Protein AF-A0A6V7TTN5-F1 (afdb_monomer_lite)

Secondary structure (DSSP, 8-state):
-TTTSS-TTSS---S--SS-HHHHHHHHHHHHHHIIIIIHHHHHHHHHHHH-TT-SS---SHHHHHHHHHHHHHHH-GGGGGTTHHHHHHHHHHHHHHHHHHHHHHT--S---TTS-HHHHHHHHHHHHHHHHHHHHHHHHHHHHHHB-SS-TTT---HHHHHHHHHHHHHHHHH--TTTHHHHTTS--HHHHHHHHHHHHHHHHHHHHHHHHHHHHHHHHHHHTS-GGG--HHHHHHHHHHHHHHHHHHHHHHTHHHHHHHHHHHHTT----EE-TTTSS-EEPPPSS-----

InterPro domains:
  IPR023395 Mitochondrial carrier protein domain superfamily [G3DSA:1.50.40.10] (20-294)
  IPR023395 Mitochondrial carrier protein domain superfamily [SSF103506] (25-99)
  IPR023395 Mitochondrial carrier protein domain superfamily [SSF103506] (205-271)
  IPR039158 Solute carrier family 25 member 46 [PTHR21252] (20-293)

Structure (mmCIF, N/CA/C/O backbone):
data_AF-A0A6V7TTN5-F1
#
_entry.id   AF-A0A6V7TTN5-F1
#
loop_
_atom_site.group_PDB
_atom_site.id
_atom_site.type_symbol
_atom_site.label_atom_id
_atom_site.label_alt_id
_atom_site.label_comp_id
_atom_site.label_asym_id
_atom_site.label_entity_id
_atom_site.label_seq_id
_atom_site.pdbx_PDB_ins_code
_atom_site.Cartn_x
_atom_site.Cartn_y
_atom_site.Cartn_z
_atom_site.occupancy
_atom_site.B_iso_or_equiv
_atom_site.auth_seq_id
_atom_site.auth_comp_id
_atom_site.auth_asym_id
_atom_site.auth_atom_id
_atom_site.pdbx_PDB_model_num
ATOM 1 N N . MET A 1 1 ? 4.511 -0.071 -0.288 1.00 31.98 1 MET A N 1
ATOM 2 C CA . MET A 1 1 ? 3.112 -0.020 -0.801 1.00 31.98 1 MET A CA 1
ATOM 3 C C . MET A 1 1 ? 2.072 -0.202 0.304 1.00 31.98 1 MET A C 1
ATOM 5 O O . MET A 1 1 ? 0.880 -0.047 0.048 1.00 31.98 1 MET A O 1
ATOM 9 N N . SER A 1 2 ? 2.526 -0.486 1.527 1.00 28.59 2 SER A N 1
ATOM 10 C CA . SER A 1 2 ? 1.697 -0.767 2.697 1.00 28.59 2 SER A CA 1
ATOM 11 C C . SER A 1 2 ? 0.832 0.411 3.173 1.00 28.59 2 SER A C 1
ATOM 13 O O . SER A 1 2 ? -0.247 0.188 3.710 1.00 28.59 2 SER A O 1
ATOM 15 N N . SER A 1 3 ? 1.238 1.662 2.919 1.00 32.50 3 SER A N 1
ATOM 16 C CA . SER A 1 3 ? 0.539 2.843 3.469 1.00 32.50 3 SER A CA 1
ATOM 17 C C . SER A 1 3 ? -0.364 3.609 2.482 1.00 32.50 3 SER A C 1
ATOM 19 O O . SER A 1 3 ? -0.993 4.583 2.884 1.00 32.50 3 SER A O 1
ATOM 21 N N . PHE A 1 4 ? -0.410 3.225 1.195 1.00 34.97 4 PHE A N 1
ATOM 22 C CA . PHE A 1 4 ? -1.299 3.846 0.186 1.00 34.97 4 PHE A CA 1
ATOM 23 C C . PHE A 1 4 ? -2.469 2.940 -0.218 1.00 34.97 4 PHE A C 1
ATOM 25 O O . PHE A 1 4 ? -3.549 3.445 -0.513 1.00 34.97 4 PHE A O 1
ATOM 32 N N . SER A 1 5 ? -2.271 1.613 -0.206 1.00 32.53 5 SER A N 1
ATOM 33 C CA . SER A 1 5 ? -3.345 0.641 -0.459 1.00 32.53 5 SER A CA 1
ATOM 34 C C . SER A 1 5 ? -4.202 0.369 0.779 1.00 32.53 5 SER A C 1
ATOM 36 O O . SER A 1 5 ? -5.331 -0.101 0.651 1.00 32.53 5 SER A O 1
ATOM 38 N N . THR A 1 6 ? -3.727 0.748 1.969 1.00 37.97 6 THR A N 1
ATOM 39 C CA . THR A 1 6 ? -4.611 1.142 3.067 1.00 37.97 6 THR A CA 1
ATOM 40 C C . THR A 1 6 ? -5.186 2.510 2.718 1.00 37.97 6 THR A C 1
ATOM 42 O O . THR A 1 6 ? -4.856 3.531 3.319 1.00 37.97 6 THR A O 1
ATOM 45 N N . GLY A 1 7 ? -6.052 2.522 1.697 1.00 31.05 7 GLY A N 1
ATOM 46 C CA . GLY A 1 7 ? -7.010 3.592 1.503 1.00 31.05 7 GLY A CA 1
ATOM 47 C C . GLY A 1 7 ? -7.562 3.946 2.875 1.00 31.05 7 GLY A C 1
ATOM 48 O O . GLY A 1 7 ? -8.020 3.085 3.632 1.00 31.05 7 GLY A O 1
ATOM 49 N N . ILE A 1 8 ? -7.345 5.203 3.226 1.00 37.44 8 ILE A N 1
ATOM 50 C CA . ILE A 1 8 ? -7.728 5.843 4.469 1.00 37.44 8 ILE A CA 1
ATOM 51 C C . ILE A 1 8 ? -9.191 5.486 4.736 1.00 37.44 8 ILE A C 1
ATOM 53 O O . ILE A 1 8 ? -10.104 5.952 4.066 1.00 37.44 8 ILE A O 1
ATOM 57 N N . GLY A 1 9 ? -9.356 4.522 5.640 1.00 34.09 9 GLY A N 1
ATOM 58 C CA . GLY A 1 9 ? -10.563 3.716 5.808 1.00 34.09 9 GLY A CA 1
ATOM 59 C C . GLY A 1 9 ? -10.312 2.400 6.559 1.00 34.09 9 GLY A C 1
ATOM 60 O O . GLY A 1 9 ? -11.248 1.846 7.127 1.00 34.09 9 GLY A O 1
ATOM 61 N N . GLY A 1 10 ? -9.061 1.923 6.619 1.00 32.59 10 GLY A N 1
ATOM 62 C CA . GLY A 1 10 ? -8.726 0.578 7.111 1.00 32.59 10 GLY A CA 1
ATOM 63 C C . GLY A 1 10 ? -8.210 0.399 8.547 1.00 32.59 10 GLY A C 1
ATOM 64 O O . GLY A 1 10 ? -7.793 -0.707 8.853 1.00 32.59 10 GLY A O 1
ATOM 65 N N . ALA A 1 11 ? -8.207 1.407 9.423 1.00 33.97 11 ALA A N 1
ATOM 66 C CA . ALA A 1 11 ? -7.839 1.168 10.832 1.00 33.97 11 ALA A CA 1
ATOM 67 C C . ALA A 1 11 ? -8.654 2.000 11.822 1.00 33.97 11 ALA A C 1
ATOM 69 O O . ALA A 1 11 ? -9.070 1.482 12.843 1.00 33.97 11 ALA A O 1
ATOM 70 N N . GLY A 1 12 ? -8.995 3.244 11.493 1.00 34.72 12 GLY A N 1
ATOM 71 C CA . GLY A 1 12 ? -9.909 4.050 12.297 1.00 34.72 12 GLY A CA 1
ATOM 72 C C . GLY A 1 12 ? -11.072 4.541 11.464 1.00 34.72 12 GLY A C 1
ATOM 73 O O . GLY A 1 12 ? -11.016 5.643 10.933 1.00 34.72 12 GLY A O 1
ATOM 74 N N . HIS A 1 13 ? -12.138 3.749 11.357 1.00 40.75 13 HIS A N 1
ATOM 75 C CA . HIS A 1 13 ? -13.443 4.341 11.087 1.00 40.75 13 HIS A CA 1
ATOM 76 C C . HIS A 1 13 ? -13.916 4.985 12.396 1.00 40.75 13 HIS A C 1
ATOM 78 O O . HIS A 1 13 ? -14.683 4.406 13.169 1.00 40.75 13 HIS A O 1
ATOM 84 N N . GLY A 1 14 ? -13.448 6.215 12.643 1.00 37.09 14 GLY A N 1
ATOM 85 C CA . GLY A 1 14 ? -14.283 7.186 13.335 1.00 37.09 14 GLY A CA 1
ATOM 86 C C . GLY A 1 14 ? -15.656 7.151 12.664 1.00 37.09 14 GLY A C 1
ATOM 87 O O . GLY A 1 14 ? -15.744 6.982 11.445 1.00 37.09 14 GLY A O 1
ATOM 88 N N . LYS A 1 15 ? -16.726 7.176 13.469 1.00 35.41 15 LYS A N 1
ATOM 89 C CA . LYS A 1 15 ? -18.123 7.115 13.002 1.00 35.41 15 LYS A CA 1
ATOM 90 C C . LYS A 1 15 ? -18.258 7.872 11.673 1.00 35.41 15 LYS A C 1
ATOM 92 O O . LYS A 1 15 ? -17.720 8.980 11.619 1.00 35.41 15 LYS A O 1
ATOM 97 N N . PRO A 1 16 ? -18.949 7.325 10.647 1.00 41.53 16 PRO A N 1
ATOM 98 C CA . PRO A 1 16 ? -19.123 8.027 9.379 1.00 41.53 16 PRO A CA 1
ATOM 99 C C . PRO A 1 16 ? -19.534 9.456 9.702 1.00 41.53 16 PRO A C 1
ATOM 101 O O . PRO A 1 16 ? -20.479 9.660 10.475 1.00 41.53 16 PRO A O 1
ATOM 104 N N . TYR A 1 17 ? -18.732 10.417 9.236 1.00 43.75 17 TYR A N 1
ATOM 105 C CA . TYR A 1 17 ? -18.968 11.827 9.497 1.00 43.75 17 TYR A CA 1
ATOM 106 C C . TYR A 1 17 ? -20.421 12.080 9.094 1.00 43.75 17 TYR A C 1
ATOM 108 O O . TYR A 1 17 ? -20.781 11.895 7.936 1.00 43.75 17 TYR A O 1
ATOM 116 N N . LYS A 1 18 ? -21.285 12.409 10.059 1.00 45.56 18 LYS A N 1
ATOM 117 C CA . LYS A 1 18 ? -22.715 12.689 9.834 1.00 45.56 18 LYS A CA 1
ATOM 118 C C . LYS A 1 18 ? -22.915 14.046 9.127 1.00 45.56 18 LYS A C 1
ATOM 120 O O . LYS A 1 18 ? -23.899 14.730 9.371 1.00 45.56 18 LYS A O 1
ATOM 125 N N . GLY A 1 19 ? -21.946 14.455 8.313 1.00 58.38 19 GLY A N 1
ATOM 126 C CA . GLY A 1 19 ? -21.958 15.667 7.510 1.00 58.38 19 GLY A CA 1
ATOM 127 C C . GLY A 1 19 ? -21.875 15.313 6.030 1.00 58.38 19 GLY A C 1
ATOM 128 O O . GLY A 1 19 ? -21.463 14.209 5.674 1.00 58.38 19 GLY A O 1
ATOM 129 N N . ASP A 1 20 ? -22.302 16.262 5.207 1.00 69.88 20 ASP A N 1
ATOM 130 C CA . ASP A 1 20 ? -22.521 16.159 3.765 1.00 69.88 20 ASP A CA 1
ATOM 131 C C . ASP A 1 20 ? -21.462 15.332 3.027 1.00 69.88 20 ASP A C 1
ATOM 133 O O . ASP A 1 20 ? -20.263 15.437 3.294 1.00 69.88 20 ASP A O 1
ATOM 137 N N . ALA A 1 21 ? -21.893 14.543 2.036 1.00 73.50 21 ALA A N 1
ATOM 138 C CA . ALA A 1 21 ? -21.021 13.699 1.211 1.00 73.50 21 ALA A CA 1
ATOM 139 C C . ALA A 1 21 ? -19.812 14.463 0.627 1.00 73.50 21 ALA A C 1
ATOM 141 O O . ALA A 1 21 ? -18.737 13.894 0.445 1.00 73.50 21 ALA A O 1
ATOM 142 N N . VAL A 1 22 ? -19.970 15.772 0.409 1.00 77.94 22 VAL A N 1
ATOM 143 C CA . VAL A 1 22 ? -18.920 16.697 -0.035 1.00 77.94 22 VAL A CA 1
ATOM 144 C C . VAL A 1 22 ? -17.786 16.825 0.990 1.00 77.94 22 VAL A C 1
ATOM 146 O O . VAL A 1 22 ? -16.620 16.842 0.603 1.00 77.94 22 VAL A O 1
ATOM 149 N N . ALA A 1 23 ? -18.086 16.862 2.291 1.00 76.81 23 ALA A N 1
ATOM 150 C CA . ALA A 1 23 ? -17.074 16.931 3.344 1.00 76.81 23 ALA A CA 1
ATOM 151 C C . ALA A 1 23 ? -16.283 15.619 3.454 1.00 76.81 23 ALA A C 1
ATOM 153 O O . ALA A 1 23 ? -15.060 15.644 3.590 1.00 76.81 23 ALA A O 1
ATOM 154 N N . ALA A 1 24 ? -16.956 14.470 3.332 1.00 73.00 24 ALA A N 1
ATOM 155 C CA . ALA A 1 24 ? -16.294 13.165 3.303 1.00 73.00 24 ALA A CA 1
ATOM 156 C C . ALA A 1 24 ? -15.376 13.018 2.075 1.00 73.00 24 ALA A C 1
ATOM 158 O O . ALA A 1 24 ? -14.229 12.583 2.204 1.00 73.00 24 ALA A O 1
ATOM 159 N N . LEU A 1 25 ? -15.850 13.450 0.901 1.00 74.62 25 LEU A N 1
ATOM 160 C CA . LEU A 1 25 ? -15.066 13.477 -0.334 1.00 74.62 25 LEU A CA 1
ATOM 161 C C . LEU A 1 25 ? -13.862 14.428 -0.222 1.00 74.62 25 LEU A C 1
ATOM 163 O O . LEU A 1 25 ? -12.741 14.045 -0.554 1.00 74.62 25 LEU A O 1
ATOM 167 N N . GLY A 1 26 ? -14.074 15.637 0.305 1.00 80.00 26 GLY A N 1
ATOM 168 C CA . GLY A 1 26 ? -13.022 16.632 0.513 1.00 80.00 26 GLY A CA 1
ATOM 169 C C . GLY A 1 26 ? -11.938 16.153 1.479 1.00 80.00 26 GLY A C 1
ATOM 170 O O . GLY A 1 26 ? -10.752 16.305 1.193 1.00 80.00 26 GLY A O 1
ATOM 171 N N . LEU A 1 27 ? -12.320 15.496 2.579 1.00 76.81 27 LEU A N 1
ATOM 172 C CA . LEU A 1 27 ? -11.370 14.875 3.508 1.00 76.81 27 LEU A CA 1
ATOM 173 C C . LEU A 1 27 ? -10.589 13.730 2.849 1.00 76.81 27 LEU A C 1
ATOM 175 O O . LEU A 1 27 ? -9.382 13.618 3.063 1.00 76.81 27 LEU A O 1
ATOM 179 N N . GLY A 1 28 ? -11.244 12.901 2.031 1.00 72.19 28 GLY A N 1
ATOM 180 C CA . GLY A 1 28 ? -10.581 11.848 1.255 1.00 72.19 28 GLY A CA 1
ATOM 181 C C . GLY A 1 28 ? -9.544 12.409 0.278 1.00 72.19 28 GLY A C 1
ATOM 182 O O . GLY A 1 28 ? -8.406 11.939 0.237 1.00 72.19 28 GLY A O 1
ATOM 183 N N . PHE A 1 29 ? -9.901 13.471 -0.443 1.00 75.19 29 PHE A N 1
ATOM 184 C CA . PHE A 1 29 ? -9.012 14.131 -1.397 1.00 75.19 29 PHE A CA 1
ATOM 185 C C . PHE A 1 29 ? -7.854 14.878 -0.719 1.00 75.19 29 PHE A C 1
ATOM 187 O O . PHE A 1 29 ? -6.710 14.770 -1.155 1.00 75.19 29 PHE A O 1
ATOM 194 N N . ALA A 1 30 ? -8.104 15.575 0.392 1.00 78.06 30 ALA A N 1
ATOM 195 C CA . ALA A 1 30 ? -7.051 16.234 1.170 1.00 78.06 30 ALA A CA 1
ATOM 196 C C . ALA A 1 30 ? -6.023 15.223 1.700 1.00 78.06 30 ALA A C 1
ATOM 198 O O . ALA A 1 30 ? -4.813 15.453 1.660 1.00 78.06 30 ALA A O 1
ATOM 199 N N . ASN A 1 31 ? -6.504 14.068 2.148 1.00 77.88 31 ASN A N 1
ATOM 200 C CA . ASN A 1 31 ? -5.669 12.958 2.571 1.00 77.88 31 ASN A CA 1
ATOM 201 C C . ASN A 1 31 ? -4.853 12.352 1.420 1.00 77.88 31 ASN A C 1
ATOM 203 O O . ASN A 1 31 ? -3.676 12.032 1.606 1.00 77.88 31 ASN A O 1
ATOM 207 N N . PHE A 1 32 ? -5.451 12.236 0.233 1.00 76.00 32 PHE A N 1
ATOM 208 C CA . PHE A 1 32 ? -4.746 11.842 -0.983 1.00 76.00 32 PHE A CA 1
ATOM 209 C C . PHE A 1 32 ? -3.628 12.833 -1.328 1.00 76.00 32 PHE A C 1
ATOM 211 O O . PHE A 1 32 ? -2.486 12.411 -1.505 1.00 76.00 32 PHE A O 1
ATOM 218 N N . ILE A 1 33 ? -3.916 14.141 -1.332 1.00 78.69 33 ILE A N 1
ATOM 219 C CA . ILE A 1 33 ? -2.912 15.190 -1.572 1.00 78.69 33 ILE A CA 1
ATOM 220 C C . ILE A 1 33 ? -1.796 15.109 -0.536 1.00 78.69 33 ILE A C 1
ATOM 222 O O . ILE A 1 33 ? -0.635 15.123 -0.916 1.00 78.69 33 ILE A O 1
ATOM 226 N N . ASN A 1 34 ? -2.107 14.981 0.755 1.00 82.00 34 ASN A N 1
ATOM 227 C CA . ASN A 1 34 ? -1.089 14.839 1.800 1.00 82.00 34 ASN A CA 1
ATOM 228 C C . ASN A 1 34 ? -0.205 13.602 1.550 1.00 82.00 34 ASN A C 1
ATOM 230 O O . ASN A 1 34 ? 1.024 13.669 1.611 1.00 82.00 34 ASN A O 1
ATOM 234 N N . GLY A 1 35 ? -0.823 12.479 1.183 1.00 75.62 35 GLY A N 1
ATOM 235 C CA . GLY A 1 35 ? -0.101 11.281 0.776 1.00 75.62 35 GLY A CA 1
ATOM 236 C C . GLY A 1 35 ? 0.841 11.552 -0.393 1.00 75.62 35 GLY A C 1
ATOM 237 O O . GLY A 1 35 ? 2.025 11.216 -0.319 1.00 75.62 35 GLY A O 1
ATOM 238 N N . VAL A 1 36 ? 0.330 12.163 -1.460 1.00 79.38 36 VAL A N 1
ATOM 239 C CA . VAL A 1 36 ? 1.112 12.442 -2.661 1.00 79.38 36 VAL A CA 1
ATOM 240 C C . VAL A 1 36 ? 2.203 13.452 -2.368 1.00 79.38 36 VAL A C 1
ATOM 242 O O . VAL A 1 36 ? 3.311 13.137 -2.741 1.00 79.38 36 VAL A O 1
ATOM 245 N N . VAL A 1 37 ? 1.928 14.577 -1.695 1.00 79.81 37 VAL A N 1
ATOM 246 C CA . VAL A 1 37 ? 2.815 15.744 -1.480 1.00 79.81 37 VAL A CA 1
ATOM 247 C C . VAL A 1 37 ? 3.838 15.546 -0.355 1.00 79.81 37 VAL A C 1
ATOM 249 O O . VAL A 1 37 ? 4.938 16.074 -0.435 1.00 79.81 37 VAL A O 1
ATOM 252 N N . ILE A 1 38 ? 3.525 14.799 0.702 1.00 82.62 38 ILE A N 1
ATOM 253 C CA . ILE A 1 38 ? 4.452 14.655 1.837 1.00 82.62 38 ILE A CA 1
ATOM 254 C C . ILE A 1 38 ? 5.070 13.264 1.858 1.00 82.62 38 ILE A C 1
ATOM 256 O O . ILE A 1 38 ? 6.273 13.130 2.056 1.00 82.62 38 ILE A O 1
ATOM 260 N N . ARG A 1 39 ? 4.275 12.208 1.653 1.00 80.69 39 ARG A N 1
ATOM 261 C CA . ARG A 1 39 ? 4.753 10.830 1.868 1.00 80.69 39 ARG A CA 1
ATOM 262 C C . ARG A 1 39 ? 5.514 10.268 0.674 1.00 80.69 39 ARG A C 1
ATOM 264 O O . ARG A 1 39 ? 6.406 9.444 0.863 1.00 80.69 39 ARG A O 1
ATOM 271 N N . HIS A 1 40 ? 5.164 10.682 -0.540 1.00 82.31 40 HIS A N 1
ATOM 272 C CA . HIS A 1 40 ? 5.659 10.048 -1.759 1.00 82.31 40 HIS A CA 1
ATOM 273 C C . HIS A 1 40 ? 7.197 10.036 -1.903 1.00 82.31 40 HIS A C 1
ATOM 275 O O . HIS A 1 40 ? 7.729 8.958 -2.171 1.00 82.31 40 HIS A O 1
ATOM 281 N N . PRO A 1 41 ? 7.942 11.127 -1.630 1.00 82.88 41 PRO A N 1
ATOM 282 C CA . PRO A 1 41 ? 9.408 11.124 -1.698 1.00 82.88 41 PRO A CA 1
ATOM 283 C C . PRO A 1 41 ? 10.049 10.068 -0.807 1.00 82.88 41 PRO A C 1
ATOM 285 O O . PRO A 1 41 ? 10.917 9.313 -1.238 1.00 82.88 41 PRO A O 1
ATOM 288 N N . PHE A 1 42 ? 9.580 9.974 0.438 1.00 83.25 42 PHE A N 1
ATOM 289 C CA . PHE A 1 42 ? 10.096 9.009 1.405 1.00 83.25 42 PHE A CA 1
ATOM 290 C C . PHE A 1 42 ? 9.780 7.575 0.988 1.00 83.25 42 PHE A C 1
ATOM 292 O O . PHE A 1 42 ? 10.587 6.672 1.207 1.00 83.25 42 PHE A O 1
ATOM 299 N N . VAL A 1 43 ? 8.626 7.360 0.353 1.00 81.81 43 VAL A N 1
ATOM 300 C CA . VAL A 1 43 ? 8.244 6.056 -0.193 1.00 81.81 43 VAL A CA 1
ATOM 301 C C . VAL A 1 43 ? 9.147 5.665 -1.363 1.00 81.81 43 VAL A C 1
ATOM 303 O O . VAL A 1 43 ? 9.605 4.524 -1.391 1.00 81.81 43 VAL A O 1
ATOM 306 N N . VAL A 1 44 ? 9.429 6.580 -2.296 1.00 81.62 44 VAL A N 1
ATOM 307 C CA . VAL A 1 44 ? 10.345 6.324 -3.421 1.00 81.62 44 VAL A CA 1
ATOM 308 C C . VAL A 1 44 ? 11.734 5.974 -2.895 1.00 81.62 44 VAL A C 1
ATOM 310 O O . VAL A 1 44 ? 12.266 4.920 -3.232 1.00 81.62 44 VAL A O 1
ATOM 313 N N . LEU A 1 45 ? 12.279 6.786 -1.988 1.00 79.88 45 LEU A N 1
ATOM 314 C CA . LEU A 1 45 ? 13.599 6.550 -1.400 1.00 79.88 45 LEU A CA 1
ATOM 315 C C . LEU A 1 45 ? 13.679 5.215 -0.656 1.00 79.88 45 LEU A C 1
ATOM 317 O O . LEU A 1 45 ? 14.610 4.444 -0.875 1.00 79.88 45 LEU A O 1
ATOM 321 N N . ARG A 1 46 ? 12.674 4.895 0.170 1.00 84.25 46 ARG A N 1
ATOM 322 C CA . ARG A 1 46 ? 12.596 3.602 0.866 1.00 84.25 46 ARG A CA 1
ATOM 323 C C . ARG A 1 46 ? 12.611 2.433 -0.116 1.00 84.25 46 ARG A C 1
ATOM 325 O O . ARG A 1 46 ? 13.327 1.465 0.120 1.00 84.25 46 ARG A O 1
ATOM 332 N N . ARG A 1 47 ? 11.841 2.514 -1.206 1.00 80.69 47 ARG A N 1
ATOM 333 C CA . ARG A 1 47 ? 11.794 1.454 -2.228 1.00 80.69 47 ARG A CA 1
ATOM 334 C C . ARG A 1 47 ? 13.157 1.272 -2.879 1.00 80.69 47 ARG A C 1
ATOM 336 O O . ARG A 1 47 ? 13.652 0.153 -2.916 1.00 80.69 47 ARG A O 1
ATOM 343 N N . GLN A 1 48 ? 13.778 2.366 -3.309 1.00 79.19 48 GLN A N 1
ATOM 344 C CA . GLN A 1 48 ? 15.115 2.356 -3.902 1.00 79.19 48 GLN A CA 1
ATOM 345 C C . GLN A 1 48 ? 16.144 1.705 -2.950 1.00 79.19 48 GLN A C 1
ATOM 347 O O . GLN A 1 48 ? 16.908 0.839 -3.370 1.00 79.19 48 GLN A O 1
ATOM 352 N N . CYS A 1 49 ? 16.092 2.003 -1.642 1.00 77.56 49 CYS A N 1
ATOM 353 C CA . CYS A 1 49 ? 16.952 1.351 -0.643 1.00 77.56 49 CYS A CA 1
ATOM 354 C C . CYS A 1 49 ? 16.680 -0.155 -0.484 1.00 77.56 49 CYS A C 1
ATOM 356 O O . CYS A 1 49 ? 17.616 -0.926 -0.307 1.00 77.56 49 CYS A O 1
ATOM 358 N N . GLN A 1 50 ? 15.417 -0.589 -0.510 1.00 79.81 50 GLN A N 1
ATOM 359 C CA . GLN A 1 50 ? 15.039 -1.999 -0.304 1.00 79.81 50 GLN A CA 1
ATOM 360 C C . GLN A 1 50 ? 15.502 -2.919 -1.449 1.00 79.81 50 GLN A C 1
ATOM 362 O O . GLN A 1 50 ? 15.730 -4.118 -1.248 1.00 79.81 50 GLN A O 1
ATOM 367 N N . ILE A 1 51 ? 15.623 -2.356 -2.649 1.00 75.88 51 ILE A N 1
ATOM 368 C CA . ILE A 1 51 ? 15.972 -3.074 -3.879 1.00 75.88 51 ILE A CA 1
ATOM 369 C C . ILE A 1 51 ? 17.488 -3.206 -4.032 1.00 75.88 51 ILE A C 1
ATOM 371 O O . ILE A 1 51 ? 17.961 -4.198 -4.585 1.00 75.88 51 ILE A O 1
ATOM 375 N N . HIS A 1 52 ? 18.246 -2.225 -3.542 1.00 73.12 52 HIS A N 1
ATOM 376 C CA . HIS A 1 52 ? 19.698 -2.190 -3.675 1.00 73.12 52 HIS A CA 1
ATOM 377 C C . HIS A 1 52 ? 20.366 -3.193 -2.722 1.00 73.12 52 HIS A C 1
ATOM 379 O O . HIS A 1 52 ? 20.573 -2.916 -1.542 1.00 73.12 52 HIS A O 1
ATOM 385 N N . ASP A 1 53 ? 20.644 -4.399 -3.221 1.00 63.31 53 ASP A N 1
ATOM 386 C CA . ASP A 1 53 ? 21.149 -5.515 -2.410 1.00 63.31 53 ASP A CA 1
ATOM 387 C C . ASP A 1 53 ? 22.645 -5.400 -2.082 1.00 63.31 53 ASP A C 1
ATOM 389 O O . ASP A 1 53 ? 23.065 -5.592 -0.942 1.00 63.31 53 ASP A O 1
ATOM 393 N N . HIS A 1 54 ? 23.447 -5.001 -3.071 1.00 61.50 54 HIS A N 1
ATOM 394 C CA . HIS A 1 54 ? 24.906 -4.899 -2.965 1.00 61.50 54 HIS A CA 1
ATOM 395 C C . HIS A 1 54 ? 25.385 -3.485 -2.613 1.00 61.50 54 HIS A C 1
ATOM 397 O O . HIS A 1 54 ? 26.424 -3.038 -3.095 1.00 61.50 54 HIS A O 1
ATOM 403 N N . ALA A 1 55 ? 24.628 -2.780 -1.772 1.00 58.78 55 ALA A N 1
ATOM 404 C CA . ALA A 1 55 ? 24.997 -1.447 -1.319 1.00 58.78 55 ALA A CA 1
ATOM 405 C C . ALA A 1 55 ? 26.282 -1.477 -0.480 1.00 58.78 55 ALA A C 1
ATOM 407 O O . ALA A 1 55 ? 26.341 -2.191 0.527 1.00 58.78 55 ALA A O 1
ATOM 408 N N . TYR A 1 56 ? 27.284 -0.660 -0.828 1.00 56.59 56 TYR A N 1
ATOM 409 C CA . TYR A 1 56 ? 28.475 -0.496 0.024 1.00 56.59 56 TYR A CA 1
ATOM 410 C C . TYR A 1 56 ? 28.105 0.152 1.370 1.00 56.59 56 TYR A C 1
ATOM 412 O O . TYR A 1 56 ? 28.767 -0.077 2.385 1.00 56.59 56 TYR A O 1
ATOM 420 N N . ARG A 1 57 ? 27.017 0.942 1.411 1.00 59.47 57 ARG A N 1
ATOM 421 C CA . ARG A 1 57 ? 26.476 1.539 2.642 1.00 59.47 57 ARG A CA 1
ATOM 422 C C . ARG A 1 57 ? 24.986 1.250 2.781 1.00 59.47 57 ARG A C 1
ATOM 424 O O . ARG A 1 57 ? 24.156 1.753 2.036 1.00 59.47 57 ARG A O 1
ATOM 431 N N . LYS A 1 58 ? 24.621 0.496 3.819 1.00 62.19 58 LYS A N 1
ATOM 432 C CA . LYS A 1 58 ? 23.214 0.293 4.185 1.00 62.19 58 LYS A CA 1
ATOM 433 C C . LYS A 1 58 ? 22.710 1.519 4.953 1.00 62.19 58 LYS A C 1
ATOM 435 O O . LYS A 1 58 ? 23.097 1.753 6.098 1.00 62.19 58 LYS A O 1
ATOM 440 N N . HIS A 1 59 ? 21.857 2.318 4.316 1.00 64.44 59 HIS A N 1
ATOM 441 C CA . HIS A 1 59 ? 21.256 3.517 4.905 1.00 64.44 59 HIS A CA 1
ATOM 442 C C . HIS A 1 59 ? 20.162 3.159 5.922 1.00 64.44 59 HIS A C 1
ATOM 444 O O . HIS A 1 59 ? 18.973 3.226 5.627 1.00 64.44 59 HIS A O 1
ATOM 450 N N . PHE A 1 60 ? 20.558 2.770 7.136 1.00 58.47 60 PHE A N 1
ATOM 451 C CA . PHE A 1 60 ? 19.615 2.498 8.231 1.00 58.47 60 PHE A CA 1
ATOM 452 C C . PHE A 1 60 ? 19.042 3.774 8.860 1.00 58.47 60 PHE A C 1
ATOM 454 O O . PHE A 1 60 ? 17.922 3.764 9.367 1.00 58.47 60 PHE A O 1
ATOM 461 N N . PHE A 1 61 ? 19.795 4.879 8.815 1.00 59.22 61 PHE A N 1
ATOM 462 C CA . PHE A 1 61 ? 19.404 6.153 9.417 1.00 59.22 61 PHE A CA 1
ATOM 463 C C . PHE A 1 61 ? 19.179 7.234 8.356 1.00 59.22 61 PHE A C 1
ATOM 465 O O . PHE A 1 61 ? 20.001 7.366 7.440 1.00 59.22 61 PHE A O 1
ATOM 472 N N . PRO A 1 62 ? 18.138 8.078 8.510 1.00 60.16 62 PRO A N 1
ATOM 473 C CA . PRO A 1 62 ? 17.827 9.141 7.555 1.00 60.16 62 PRO A CA 1
ATOM 474 C C . PRO A 1 62 ? 18.975 10.147 7.410 1.00 60.16 62 PRO A C 1
ATOM 476 O O . PRO A 1 62 ? 19.178 10.690 6.331 1.00 60.16 62 PRO A O 1
ATOM 479 N N . THR A 1 63 ? 19.790 10.337 8.450 1.00 66.00 63 THR A N 1
ATOM 480 C CA . THR A 1 63 ? 20.975 11.213 8.433 1.00 66.00 63 THR A CA 1
ATOM 481 C C . THR A 1 63 ? 22.003 10.803 7.382 1.00 66.00 63 THR A C 1
ATOM 483 O O . THR A 1 63 ? 22.617 11.658 6.751 1.00 66.00 63 THR A O 1
ATOM 486 N N . THR A 1 64 ? 22.152 9.502 7.132 1.00 67.25 64 THR A N 1
ATOM 487 C CA . THR A 1 64 ? 23.057 8.986 6.094 1.00 67.25 64 THR A CA 1
ATOM 488 C C . THR A 1 64 ? 22.469 9.095 4.686 1.00 67.25 64 THR A C 1
ATOM 490 O O . THR A 1 64 ? 23.221 9.078 3.716 1.00 67.25 64 THR A O 1
ATOM 493 N N . LEU A 1 65 ? 21.143 9.233 4.575 1.00 71.19 65 LEU A N 1
ATOM 494 C CA . LEU A 1 65 ? 20.405 9.302 3.313 1.00 71.19 65 LEU A CA 1
ATOM 495 C C . LEU A 1 65 ? 20.318 10.738 2.766 1.00 71.19 65 LEU A C 1
ATOM 497 O O . LEU A 1 65 ? 20.320 10.936 1.555 1.00 71.19 65 LEU A O 1
ATOM 501 N N . VAL A 1 66 ? 20.298 11.752 3.638 1.00 75.25 66 VAL A N 1
ATOM 502 C CA . VAL A 1 66 ? 20.274 13.182 3.260 1.00 75.25 66 VAL A CA 1
ATOM 503 C C . VAL A 1 66 ? 21.344 13.578 2.227 1.00 75.25 66 VAL A C 1
ATOM 505 O O . VAL A 1 66 ? 20.971 14.173 1.215 1.00 75.25 66 VAL A O 1
ATOM 508 N N . PRO A 1 67 ? 22.643 13.256 2.392 1.00 71.50 67 PRO A N 1
ATOM 509 C CA . PRO A 1 67 ? 23.652 13.630 1.397 1.00 71.50 67 PRO A CA 1
ATOM 510 C C . PRO A 1 67 ? 23.433 12.951 0.038 1.00 71.50 67 PRO A C 1
ATOM 512 O O . PRO A 1 67 ? 23.751 13.535 -0.997 1.00 71.50 67 PRO A O 1
ATOM 515 N N . VAL A 1 68 ? 22.856 11.747 0.022 1.00 71.69 68 VAL A N 1
ATOM 516 C CA . VAL A 1 68 ? 22.493 11.036 -1.211 1.00 71.69 68 VAL A CA 1
ATOM 517 C C . VAL A 1 68 ? 21.290 11.704 -1.877 1.00 71.69 68 VAL A C 1
ATOM 519 O O . VAL A 1 68 ? 21.324 11.939 -3.082 1.00 71.69 68 VAL A O 1
ATOM 522 N N . MET A 1 69 ? 20.269 12.102 -1.108 1.00 73.25 69 MET A N 1
ATOM 523 C CA . MET A 1 69 ? 19.119 12.850 -1.633 1.00 73.25 69 MET A CA 1
ATOM 524 C C . MET A 1 69 ? 19.536 14.160 -2.303 1.00 73.25 69 MET A C 1
ATOM 526 O O . MET A 1 69 ? 19.020 14.486 -3.370 1.00 73.25 69 MET A O 1
ATOM 530 N N . ILE A 1 70 ? 20.473 14.900 -1.702 1.00 74.56 70 ILE A N 1
ATOM 531 C CA . ILE A 1 70 ? 20.980 16.159 -2.267 1.00 74.56 70 ILE A CA 1
ATOM 532 C C . ILE A 1 70 ? 21.699 15.893 -3.594 1.00 74.56 70 ILE A C 1
ATOM 534 O O . ILE A 1 70 ? 21.449 16.598 -4.568 1.00 74.56 70 ILE A O 1
ATOM 538 N N . LYS A 1 71 ? 22.534 14.848 -3.668 1.00 74.19 71 LYS A N 1
ATOM 539 C CA . LYS A 1 71 ? 23.233 14.465 -4.906 1.00 74.19 71 LYS A CA 1
ATOM 540 C C . LYS A 1 71 ? 22.277 14.003 -6.009 1.00 74.19 71 LYS A C 1
ATOM 542 O O . LYS A 1 71 ? 22.421 14.436 -7.146 1.00 74.19 71 LYS A O 1
ATOM 547 N N . LEU A 1 72 ? 21.276 13.191 -5.670 1.00 71.94 72 LEU A N 1
ATOM 548 C CA . LEU A 1 72 ? 20.234 12.756 -6.608 1.00 71.94 72 LEU A CA 1
ATOM 549 C C . LEU A 1 72 ? 19.404 13.935 -7.115 1.00 71.94 72 LEU A C 1
ATOM 551 O O . LEU A 1 72 ? 19.159 14.049 -8.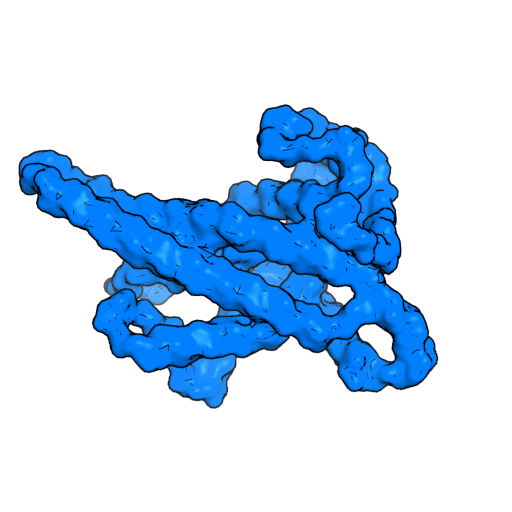310 1.00 71.94 72 LEU A O 1
ATOM 555 N N . THR A 1 73 ? 19.021 14.844 -6.217 1.00 76.00 73 THR A N 1
ATOM 556 C CA . THR A 1 73 ? 18.268 16.057 -6.564 1.00 76.00 73 THR A CA 1
ATOM 557 C C . THR 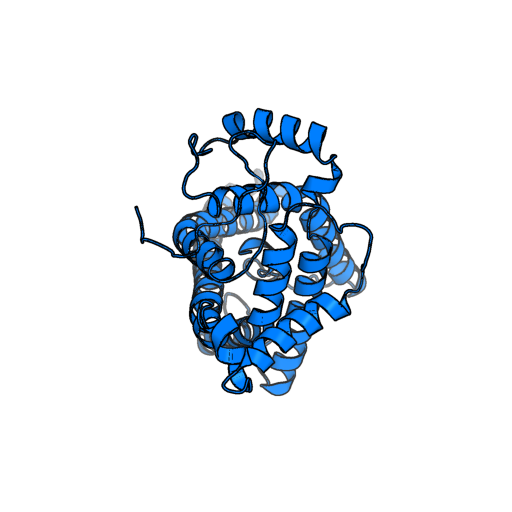A 1 73 ? 19.093 16.998 -7.438 1.00 76.00 73 THR A C 1
ATOM 559 O O . THR A 1 73 ? 18.549 17.612 -8.351 1.00 76.00 73 THR A O 1
ATOM 562 N N . ALA A 1 74 ? 20.401 17.102 -7.190 1.00 75.19 74 ALA A N 1
ATOM 563 C CA . ALA A 1 74 ? 21.308 17.905 -8.004 1.00 75.19 74 ALA A CA 1
ATOM 564 C C . ALA A 1 74 ? 21.517 17.322 -9.412 1.00 75.19 74 ALA A C 1
ATOM 566 O O . ALA A 1 74 ? 21.741 18.082 -10.349 1.00 75.19 74 ALA A O 1
ATOM 567 N N . LYS A 1 75 ? 21.437 15.994 -9.567 1.00 71.50 75 LYS A N 1
ATOM 568 C CA . LYS A 1 75 ? 21.636 15.303 -10.846 1.00 71.50 75 LYS A CA 1
ATOM 569 C C . LYS A 1 75 ? 20.351 15.188 -11.679 1.00 71.50 75 LYS A C 1
ATOM 571 O O . LYS A 1 75 ? 20.348 15.563 -12.845 1.00 71.50 75 LYS A O 1
ATOM 576 N N . ASP A 1 76 ? 19.277 14.672 -11.085 1.00 69.56 76 ASP A N 1
ATOM 577 C CA . ASP A 1 76 ? 18.025 14.326 -11.779 1.00 69.56 76 ASP A CA 1
ATOM 578 C C . ASP A 1 76 ? 16.912 15.377 -11.565 1.00 69.56 76 ASP A C 1
ATOM 580 O O . ASP A 1 76 ? 15.807 15.248 -12.097 1.00 69.56 76 ASP A O 1
ATOM 584 N N . GLY A 1 77 ? 17.173 16.410 -10.757 1.00 75.75 77 GLY A N 1
ATOM 585 C CA . GLY A 1 77 ? 16.207 17.443 -10.383 1.00 75.75 77 GLY A CA 1
ATOM 586 C C . GLY A 1 77 ? 15.297 17.048 -9.212 1.00 75.75 77 GLY A C 1
ATOM 587 O O . GLY A 1 77 ? 15.166 15.883 -8.843 1.00 75.75 77 GLY A O 1
ATOM 588 N N . PHE A 1 78 ? 14.619 18.032 -8.616 1.00 76.19 78 PHE A N 1
ATOM 589 C CA . PHE A 1 78 ? 13.748 17.829 -7.444 1.00 76.19 78 PHE A CA 1
ATOM 590 C C . PHE A 1 78 ? 12.510 16.965 -7.738 1.00 76.19 78 PHE A C 1
ATOM 592 O O . PHE A 1 78 ? 12.079 16.175 -6.899 1.00 76.19 78 PHE A O 1
ATOM 599 N N . LEU A 1 79 ? 11.975 17.042 -8.962 1.00 74.31 79 LEU A N 1
ATOM 600 C CA . LEU A 1 79 ? 10.832 16.231 -9.401 1.00 74.31 79 LEU A CA 1
ATOM 601 C C . LEU A 1 79 ? 11.158 14.735 -9.521 1.00 74.31 79 LEU A C 1
ATOM 603 O O . LEU A 1 79 ? 10.243 13.913 -9.559 1.00 74.31 79 LEU A O 1
ATOM 607 N N . SER A 1 80 ? 12.441 14.358 -9.495 1.00 74.06 80 SER A N 1
ATOM 608 C CA . SER A 1 80 ? 12.861 12.955 -9.445 1.00 74.06 80 SER A CA 1
ATOM 609 C C . SER A 1 80 ? 12.355 12.225 -8.190 1.00 74.06 80 SER A C 1
ATOM 611 O O . SER A 1 80 ? 12.140 11.017 -8.223 1.00 74.06 80 SER A O 1
ATOM 613 N N . LEU A 1 81 ? 12.068 12.937 -7.097 1.00 76.69 81 LEU A N 1
ATOM 614 C CA . LEU A 1 81 ? 11.482 12.349 -5.886 1.00 76.69 81 LEU A CA 1
ATOM 615 C C . LEU A 1 81 ? 9.987 12.006 -6.045 1.00 76.69 81 LEU A C 1
ATOM 617 O O . LEU A 1 81 ? 9.438 11.220 -5.269 1.00 76.69 81 LEU A O 1
ATOM 621 N N . TRP A 1 82 ? 9.326 12.557 -7.070 1.00 80.81 82 TRP A N 1
ATOM 622 C CA . TRP A 1 82 ? 7.942 12.241 -7.448 1.00 80.81 82 TRP A CA 1
ATOM 623 C C . TRP A 1 82 ? 7.821 11.182 -8.548 1.00 80.81 82 TRP A C 1
ATOM 625 O O . TRP A 1 82 ? 6.727 10.971 -9.076 1.00 80.81 82 TRP A O 1
ATOM 635 N N . LYS A 1 83 ? 8.912 10.472 -8.870 1.00 78.88 83 LYS A N 1
ATOM 636 C CA . LYS A 1 83 ? 8.921 9.367 -9.846 1.00 78.88 83 LYS A CA 1
ATOM 637 C C . LYS A 1 83 ? 7.800 8.356 -9.551 1.00 78.88 83 LYS A C 1
ATOM 639 O O . LYS A 1 83 ? 7.761 7.747 -8.485 1.00 78.88 83 LYS A O 1
ATOM 644 N N . GLY A 1 84 ? 6.879 8.191 -10.502 1.00 76.81 84 GLY A N 1
ATOM 645 C CA . GLY A 1 84 ? 5.756 7.251 -10.412 1.00 76.81 84 GLY A CA 1
ATOM 646 C C . GLY A 1 84 ? 4.626 7.645 -9.448 1.00 76.81 84 GLY A C 1
ATOM 647 O O . GLY A 1 84 ? 3.797 6.806 -9.088 1.00 76.81 84 GLY A O 1
ATOM 648 N N . ALA A 1 85 ? 4.541 8.921 -9.054 1.00 81.75 85 ALA A N 1
ATOM 649 C CA . ALA A 1 85 ? 3.416 9.427 -8.265 1.00 81.75 85 ALA A CA 1
ATOM 650 C C . ALA A 1 85 ? 2.079 9.330 -9.001 1.00 81.75 85 ALA A C 1
ATOM 652 O O . ALA A 1 85 ? 1.055 9.049 -8.377 1.00 81.75 85 ALA A O 1
ATOM 653 N N . VAL A 1 86 ? 2.102 9.513 -10.325 1.00 82.12 86 VAL A N 1
ATOM 654 C CA . VAL A 1 86 ? 0.928 9.336 -11.185 1.00 82.12 86 VAL A CA 1
ATOM 655 C C . VAL A 1 86 ? 0.471 7.882 -11.133 1.00 82.12 86 VAL A C 1
ATOM 657 O O . VAL A 1 86 ? -0.673 7.644 -10.757 1.00 82.12 86 VAL A O 1
ATOM 660 N N . GLY A 1 87 ? 1.355 6.905 -11.370 1.00 79.06 87 GLY A N 1
ATOM 661 C CA . GLY A 1 87 ? 1.009 5.485 -11.248 1.00 79.06 87 GLY A CA 1
ATOM 662 C C . GLY A 1 87 ? 0.494 5.078 -9.868 1.00 79.06 87 GLY A C 1
ATOM 663 O O . GLY A 1 87 ? -0.475 4.324 -9.766 1.00 79.06 87 GLY A O 1
ATOM 664 N N . ASN A 1 88 ? 1.051 5.635 -8.792 1.00 81.56 88 ASN A N 1
ATOM 665 C CA . ASN A 1 88 ? 0.532 5.403 -7.442 1.00 81.56 88 ASN A CA 1
ATOM 666 C C . ASN A 1 88 ? -0.864 6.031 -7.230 1.00 81.56 88 ASN A C 1
ATOM 668 O O . ASN A 1 88 ? -1.703 5.442 -6.545 1.00 81.56 88 ASN A O 1
ATOM 672 N N . GLY A 1 89 ? -1.136 7.191 -7.834 1.00 82.06 89 GLY A N 1
ATOM 673 C CA . GLY A 1 89 ? -2.458 7.820 -7.831 1.00 82.06 89 GLY A CA 1
ATOM 674 C C . GLY A 1 89 ? -3.503 7.031 -8.624 1.00 82.06 89 GLY A C 1
ATOM 675 O O . GLY A 1 89 ? -4.603 6.789 -8.125 1.00 82.06 89 GLY A O 1
ATOM 676 N N . VAL A 1 90 ? -3.132 6.556 -9.815 1.00 84.88 90 VAL A N 1
ATOM 677 C CA . VAL A 1 90 ? -3.962 5.680 -10.657 1.00 84.88 90 VAL A CA 1
ATOM 678 C C . VAL A 1 90 ? -4.306 4.398 -9.919 1.00 84.88 90 VAL A C 1
ATOM 680 O O . VAL A 1 90 ? -5.467 4.002 -9.883 1.00 84.88 90 VAL A O 1
ATOM 683 N N . LEU A 1 91 ? -3.320 3.777 -9.275 1.00 85.69 91 LEU A N 1
ATOM 684 C CA . LEU A 1 91 ? -3.549 2.582 -8.480 1.00 85.69 91 LEU A CA 1
ATOM 685 C C . LEU A 1 91 ? -4.533 2.829 -7.332 1.00 85.69 91 LEU A C 1
ATOM 687 O O . LEU A 1 91 ? -5.389 1.985 -7.086 1.00 85.69 91 LEU A O 1
ATOM 691 N N . TRP A 1 92 ? -4.421 3.950 -6.618 1.00 84.38 92 TRP A N 1
ATOM 692 C CA . TRP A 1 92 ? -5.347 4.274 -5.531 1.00 84.38 92 TRP A CA 1
ATOM 693 C C . TRP A 1 92 ? -6.792 4.400 -6.035 1.00 84.38 92 TRP A C 1
ATOM 695 O O . TRP A 1 92 ? -7.708 3.817 -5.447 1.00 84.38 92 TRP A O 1
ATOM 705 N N . ALA A 1 93 ? -6.986 5.106 -7.152 1.00 85.19 93 ALA A N 1
ATOM 706 C CA . ALA A 1 93 ? -8.291 5.244 -7.791 1.00 85.19 93 ALA A CA 1
ATOM 707 C C . ALA A 1 93 ? -8.817 3.881 -8.270 1.00 85.19 93 ALA A C 1
ATOM 709 O O . ALA A 1 93 ? -9.944 3.502 -7.953 1.00 85.19 93 ALA A O 1
ATOM 710 N N . PHE A 1 94 ? -7.975 3.106 -8.956 1.00 87.81 94 PHE A N 1
ATOM 711 C CA . PHE A 1 94 ? -8.310 1.774 -9.449 1.00 87.81 94 PHE A CA 1
ATOM 712 C C . PHE A 1 94 ? -8.682 0.815 -8.314 1.00 87.81 94 PHE A C 1
ATOM 714 O O . PHE A 1 94 ? -9.710 0.148 -8.392 1.00 87.81 94 PHE A O 1
ATOM 721 N N . SER A 1 95 ? -7.899 0.785 -7.233 1.00 87.00 95 SER A N 1
ATOM 722 C CA . SER A 1 95 ? -8.142 -0.050 -6.049 1.00 87.00 95 SER A CA 1
ATOM 723 C C . SER A 1 95 ? -9.441 0.320 -5.335 1.00 87.00 95 SER A C 1
ATOM 725 O O . SER A 1 95 ? -10.088 -0.555 -4.764 1.00 87.00 95 SER A O 1
ATOM 727 N N . SER A 1 96 ? -9.812 1.601 -5.353 1.00 83.81 96 SER A N 1
ATOM 728 C CA . SER A 1 96 ? -11.040 2.095 -4.728 1.00 83.81 96 SER A CA 1
ATOM 729 C C . SER A 1 96 ? -12.270 1.745 -5.570 1.00 83.81 96 SER A C 1
ATOM 731 O O . SER A 1 96 ? -13.265 1.258 -5.040 1.00 83.81 96 SER A O 1
ATOM 73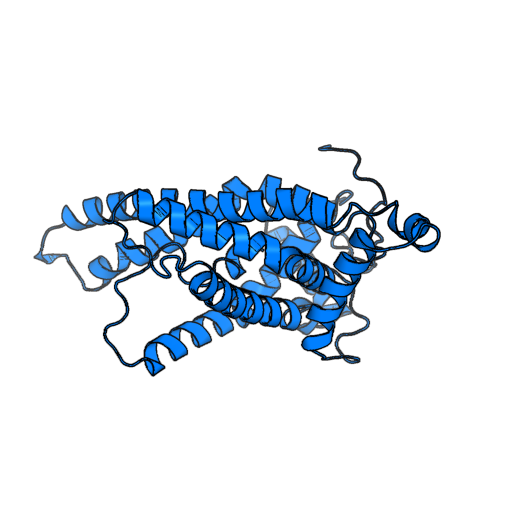3 N N . VAL A 1 97 ? -12.196 1.926 -6.894 1.00 87.94 97 VAL A N 1
ATOM 734 C CA . VAL A 1 97 ? -13.276 1.549 -7.824 1.00 87.94 97 VAL A CA 1
ATOM 735 C C . VAL A 1 97 ? -13.476 0.033 -7.850 1.00 87.94 97 VAL A C 1
ATOM 737 O O . VAL A 1 97 ? -14.608 -0.438 -7.774 1.00 87.94 97 VAL A O 1
ATOM 740 N N . SER A 1 98 ? -12.395 -0.744 -7.905 1.00 87.50 98 SER A N 1
ATOM 741 C CA . SER A 1 98 ? -12.471 -2.211 -7.879 1.00 87.50 98 SER A CA 1
ATOM 742 C C . SER A 1 98 ? -13.044 -2.746 -6.566 1.00 87.50 98 SER A C 1
ATOM 744 O O . SER A 1 98 ? -13.873 -3.651 -6.612 1.00 87.50 98 SER A O 1
ATOM 746 N N . GLU A 1 99 ? -12.726 -2.145 -5.414 1.00 86.25 99 GLU A N 1
ATOM 747 C CA . GLU A 1 99 ? -13.353 -2.520 -4.137 1.00 86.25 99 GLU A CA 1
ATOM 748 C C . GLU A 1 99 ? -14.876 -2.310 -4.175 1.00 86.25 99 GLU A C 1
ATOM 750 O O . GLU A 1 99 ? -15.622 -3.175 -3.714 1.00 86.25 99 GLU A O 1
ATOM 755 N N . LEU A 1 100 ? -15.352 -1.210 -4.774 1.00 85.75 100 LEU A N 1
ATOM 756 C CA . LEU A 1 100 ? -16.786 -0.935 -4.928 1.00 85.75 100 LEU A CA 1
ATOM 757 C C . LEU A 1 100 ? -17.476 -1.958 -5.836 1.00 85.75 100 LEU A C 1
ATOM 759 O O . LEU A 1 100 ? -18.506 -2.511 -5.445 1.00 85.75 100 LEU A O 1
ATOM 763 N N . VAL A 1 101 ? -16.890 -2.232 -7.004 1.00 89.31 101 VAL A N 1
ATOM 764 C CA . VAL A 1 101 ? -17.432 -3.181 -7.989 1.00 89.31 101 VAL A CA 1
ATOM 765 C C . VAL A 1 101 ? -17.468 -4.599 -7.418 1.00 89.31 101 VAL A C 1
ATOM 767 O O . VAL A 1 101 ? -18.486 -5.279 -7.522 1.00 89.31 101 VAL A O 1
ATOM 770 N N . ILE A 1 102 ? -16.391 -5.047 -6.766 1.00 87.06 102 ILE A N 1
ATOM 771 C CA . ILE A 1 102 ? -16.322 -6.388 -6.164 1.00 87.06 102 ILE A CA 1
ATOM 772 C C . ILE A 1 102 ? -17.306 -6.502 -4.994 1.00 87.06 102 ILE A C 1
ATOM 774 O O . ILE A 1 102 ? -17.958 -7.536 -4.838 1.00 87.06 102 ILE A O 1
ATOM 778 N N . ALA A 1 103 ? -17.457 -5.451 -4.184 1.00 85.50 103 ALA A N 1
ATOM 779 C CA . ALA A 1 103 ? -18.418 -5.454 -3.087 1.00 85.50 103 ALA A CA 1
ATOM 780 C C . ALA A 1 103 ? -19.867 -5.558 -3.581 1.00 85.50 103 ALA A C 1
ATOM 782 O O . ALA A 1 103 ? -20.672 -6.237 -2.945 1.00 85.50 103 ALA A O 1
ATOM 783 N N . GLU A 1 104 ? -20.193 -4.917 -4.705 1.00 88.19 104 GLU A N 1
ATOM 784 C CA . GLU A 1 104 ? -21.510 -5.019 -5.343 1.00 88.19 104 GLU A CA 1
ATOM 785 C C . GLU A 1 104 ? -21.733 -6.384 -5.983 1.00 88.19 104 GLU A C 1
ATOM 787 O O . GLU A 1 104 ? -22.780 -6.989 -5.765 1.00 88.19 104 GLU A O 1
ATOM 792 N N . LEU A 1 105 ? -20.728 -6.913 -6.683 1.00 88.06 105 LEU A N 1
ATOM 793 C CA . LEU A 1 105 ? -20.805 -8.222 -7.326 1.00 88.06 105 LEU A CA 1
ATOM 794 C C . LEU A 1 105 ? -20.982 -9.365 -6.314 1.00 88.06 105 LEU A C 1
ATOM 796 O O . LEU A 1 105 ? -21.723 -10.310 -6.568 1.00 88.06 105 LEU A O 1
ATOM 800 N N . LEU A 1 106 ? -20.297 -9.288 -5.170 1.00 82.88 106 LEU A N 1
ATOM 801 C CA . LEU A 1 106 ? -20.300 -10.337 -4.145 1.00 82.88 106 LEU A CA 1
ATOM 802 C C . LEU A 1 106 ? -21.291 -10.074 -2.997 1.00 82.88 106 LEU A C 1
ATOM 804 O O . LEU A 1 106 ? -21.408 -10.906 -2.095 1.00 82.88 106 LEU A O 1
ATOM 808 N N . GLY A 1 107 ? -21.973 -8.923 -2.983 1.00 74.81 107 GLY A N 1
ATOM 809 C CA . GLY A 1 107 ? -22.880 -8.528 -1.897 1.00 74.81 107 GLY A CA 1
ATOM 810 C C . GLY A 1 107 ? -22.199 -8.444 -0.521 1.00 74.81 107 GLY A C 1
ATOM 811 O O . GLY A 1 107 ? -22.821 -8.723 0.509 1.00 74.81 107 GLY A O 1
ATOM 812 N N . LEU A 1 108 ? -20.902 -8.122 -0.485 1.00 74.44 108 LEU A N 1
ATOM 813 C CA . LEU A 1 108 ? -20.092 -8.115 0.737 1.00 74.44 108 LEU A CA 1
ATOM 814 C C . LEU A 1 108 ? -20.217 -6.775 1.489 1.00 74.44 108 LEU A C 1
ATOM 816 O O . LEU A 1 108 ? -20.356 -5.718 0.870 1.00 74.44 108 LEU A O 1
ATOM 820 N N . PRO A 1 109 ? -20.160 -6.781 2.837 1.00 68.19 109 PRO A N 1
ATOM 821 C CA . PRO A 1 109 ? -20.294 -5.562 3.628 1.00 68.19 109 PRO A CA 1
ATOM 822 C C . PRO A 1 109 ? -19.133 -4.590 3.361 1.00 68.19 109 PRO A C 1
ATOM 824 O O . PRO A 1 109 ? -17.969 -4.894 3.634 1.00 68.19 109 PRO A O 1
ATOM 827 N N . LYS A 1 110 ? -19.481 -3.393 2.865 1.00 57.81 110 LYS A N 1
ATOM 828 C CA . LYS A 1 110 ? -18.542 -2.305 2.533 1.00 57.81 110 LYS A CA 1
ATOM 829 C C . LYS A 1 110 ? -17.930 -1.627 3.772 1.00 57.81 110 LYS A C 1
ATOM 831 O O . LYS A 1 110 ? -16.859 -1.043 3.670 1.00 57.81 110 LYS A O 1
ATOM 836 N N . SER A 1 111 ? -18.574 -1.709 4.941 1.00 55.44 111 SER A N 1
ATOM 837 C CA . SER A 1 111 ? -18.089 -1.094 6.185 1.00 55.44 111 SER A CA 1
ATOM 838 C C . SER A 1 111 ? -18.085 -2.071 7.363 1.00 55.44 111 SER A C 1
ATOM 840 O O . SER A 1 111 ? -19.010 -2.861 7.564 1.00 55.44 111 SER A O 1
ATOM 842 N N . PHE A 1 112 ? -17.011 -2.008 8.151 1.00 53.06 112 PHE A N 1
ATOM 843 C CA . PHE A 1 112 ? -16.850 -2.751 9.396 1.00 53.06 112 PHE A CA 1
ATOM 844 C C . PHE A 1 112 ? -17.086 -1.813 10.587 1.00 53.06 112 PHE A C 1
ATOM 846 O O . PHE A 1 112 ? -16.524 -0.722 10.650 1.00 53.06 112 PHE A O 1
ATOM 853 N N . VAL A 1 113 ? -17.917 -2.241 11.539 1.00 56.22 113 VAL A N 1
ATOM 854 C CA . VAL A 1 113 ? -18.093 -1.577 12.838 1.00 56.22 113 VAL A CA 1
ATOM 855 C C . VAL A 1 113 ? -17.292 -2.380 13.859 1.00 56.22 113 VAL A C 1
ATOM 857 O O . VAL A 1 113 ? -17.500 -3.589 13.948 1.00 56.22 113 VAL A O 1
ATOM 860 N N . LEU A 1 114 ? -16.401 -1.720 14.614 1.00 52.66 114 LEU A N 1
ATOM 861 C CA . LEU A 1 114 ? -15.485 -2.363 15.573 1.00 52.66 114 LEU A CA 1
ATOM 862 C C . LEU A 1 114 ? -16.182 -3.271 16.606 1.00 52.66 114 LEU A C 1
ATOM 864 O O . LEU A 1 114 ? -15.572 -4.236 17.048 1.00 52.66 114 LEU A O 1
ATOM 868 N N . ASP A 1 115 ? -17.452 -3.012 16.924 1.00 51.62 115 ASP A N 1
ATOM 869 C CA . ASP A 1 115 ? -18.250 -3.778 17.896 1.00 51.62 115 ASP A CA 1
ATOM 870 C C . ASP A 1 115 ? -19.227 -4.784 17.233 1.00 51.62 115 ASP A C 1
ATOM 872 O O . ASP A 1 115 ? -20.210 -5.216 17.834 1.00 51.62 115 ASP A O 1
ATOM 876 N N . GLY A 1 116 ? -19.021 -5.115 15.953 1.00 57.38 116 GLY A N 1
ATOM 877 C CA . GLY A 1 116 ? -19.913 -5.972 15.164 1.00 57.38 116 GLY A CA 1
ATOM 878 C C . GLY A 1 116 ? -19.633 -7.482 15.243 1.00 57.38 116 GLY A C 1
ATOM 879 O O . GLY A 1 116 ? -18.642 -7.945 15.793 1.00 57.38 116 GLY A O 1
ATOM 880 N N . SER A 1 117 ? -20.514 -8.270 14.610 1.00 70.88 117 SER A N 1
ATOM 881 C CA . SER A 1 117 ? -20.380 -9.731 14.457 1.00 70.88 117 SER A CA 1
ATOM 882 C C . SER A 1 117 ? -19.062 -10.137 13.773 1.00 70.88 117 SER A C 1
ATOM 884 O O . SER A 1 117 ? -18.730 -9.624 12.699 1.00 70.88 117 SER A O 1
ATOM 886 N N . SER A 1 118 ? -18.361 -11.126 14.342 1.00 77.62 118 SER A N 1
ATOM 887 C CA . SER A 1 118 ? -17.109 -11.702 13.817 1.00 77.62 118 SER A CA 1
ATOM 888 C C . SER A 1 118 ? -17.228 -12.207 12.374 1.00 77.62 118 SER A C 1
ATOM 890 O O . SER A 1 118 ? -16.274 -12.127 11.602 1.00 77.62 118 SER A O 1
ATOM 892 N N . GLN A 1 119 ? -18.416 -12.651 11.957 1.00 79.38 119 GLN A N 1
ATOM 893 C CA . GLN A 1 119 ? -18.668 -13.082 10.581 1.00 79.38 119 GLN A CA 1
ATOM 894 C C . GLN A 1 119 ? -18.553 -11.921 9.580 1.00 79.38 119 GLN A C 1
ATOM 896 O O . GLN A 1 119 ? -18.062 -12.104 8.464 1.00 79.38 119 GLN A O 1
ATOM 901 N N . ARG A 1 120 ? -18.985 -10.712 9.965 1.00 76.00 120 ARG A N 1
ATOM 902 C CA . ARG A 1 120 ? -18.897 -9.522 9.102 1.00 76.00 120 ARG A CA 1
ATOM 903 C C . ARG A 1 120 ? -17.453 -9.066 8.925 1.00 76.00 120 ARG A C 1
ATOM 905 O O . ARG A 1 120 ? -17.098 -8.642 7.830 1.00 76.00 120 ARG A O 1
ATOM 912 N N . PHE A 1 121 ? -16.629 -9.216 9.963 1.00 82.69 121 PHE A N 1
ATOM 913 C CA . PHE A 1 121 ? -15.194 -8.944 9.893 1.00 82.69 121 PHE A CA 1
ATOM 914 C C . PHE A 1 121 ? -14.512 -9.816 8.836 1.00 82.69 121 PHE A C 1
ATOM 916 O O . PHE A 1 121 ? -13.917 -9.293 7.898 1.00 82.69 121 PHE A O 1
ATOM 923 N N . TRP A 1 122 ? -14.667 -11.139 8.927 1.00 83.56 122 TRP A N 1
ATOM 924 C CA . TRP A 1 122 ? -14.033 -12.057 7.980 1.00 83.56 122 TRP A CA 1
ATOM 925 C C . TRP A 1 122 ? -14.522 -11.858 6.547 1.00 83.56 122 TRP A C 1
ATOM 927 O O . TRP A 1 122 ? -13.719 -11.890 5.622 1.00 83.56 122 TRP A O 1
ATOM 937 N N . ARG A 1 123 ? -15.815 -11.574 6.347 1.00 83.44 123 ARG A N 1
ATOM 938 C CA . ARG A 1 123 ? -16.348 -11.210 5.023 1.00 83.44 123 ARG A CA 1
ATOM 939 C C . ARG A 1 123 ? -15.671 -9.964 4.444 1.00 83.44 123 ARG A C 1
ATOM 941 O O . ARG A 1 123 ? -15.367 -9.939 3.256 1.00 83.44 123 ARG A O 1
ATOM 948 N N . HIS A 1 124 ? -15.402 -8.959 5.273 1.00 82.38 124 HIS A N 1
ATOM 949 C CA . HIS A 1 124 ? -14.676 -7.766 4.847 1.00 82.38 124 HIS A CA 1
ATOM 950 C C . HIS A 1 124 ? -13.195 -8.056 4.544 1.00 82.38 124 HIS A C 1
ATOM 952 O O . HIS A 1 124 ? -12.657 -7.547 3.564 1.00 82.38 124 HIS A O 1
ATOM 958 N N . VAL A 1 125 ? -12.546 -8.924 5.328 1.00 85.62 125 VAL A N 1
ATOM 959 C CA . VAL A 1 125 ? -11.173 -9.383 5.045 1.00 85.62 125 VAL A CA 1
ATOM 960 C C . VAL A 1 125 ? -11.113 -10.082 3.685 1.00 85.62 125 VAL A C 1
ATOM 962 O O . VAL A 1 125 ? -10.278 -9.721 2.861 1.00 85.62 125 VAL A O 1
ATOM 965 N N . TRP A 1 126 ? -12.045 -10.998 3.402 1.00 86.44 126 TRP A N 1
ATOM 966 C CA . TRP A 1 126 ? -12.137 -11.668 2.101 1.00 86.44 126 TRP A CA 1
ATOM 967 C C . TRP A 1 126 ? -12.326 -10.687 0.944 1.00 86.44 126 TRP A C 1
ATOM 969 O O . TRP A 1 126 ? -11.629 -10.802 -0.063 1.00 86.44 126 TRP A O 1
ATOM 979 N N . LEU A 1 127 ? -13.209 -9.692 1.099 1.00 86.81 127 LEU A N 1
ATOM 980 C CA . LEU A 1 127 ? -13.395 -8.626 0.110 1.00 86.81 127 LEU A CA 1
ATOM 981 C C . LEU A 1 127 ? -12.062 -7.932 -0.216 1.00 86.81 127 LEU A C 1
ATOM 983 O O . LEU A 1 127 ? -11.716 -7.781 -1.388 1.00 86.81 127 LEU A O 1
ATOM 987 N N . LYS A 1 128 ? -11.288 -7.563 0.813 1.00 85.19 128 LYS A N 1
ATOM 988 C CA . LYS A 1 128 ? -9.974 -6.930 0.629 1.00 85.19 128 LYS A CA 1
ATOM 989 C C . LYS A 1 128 ? -8.970 -7.859 -0.046 1.00 85.19 128 LYS A C 1
ATOM 991 O O . LYS A 1 128 ? -8.294 -7.435 -0.978 1.00 85.19 128 LYS A O 1
ATOM 996 N N . THR A 1 129 ? -8.901 -9.122 0.367 1.00 88.00 129 THR A N 1
ATOM 997 C CA . THR A 1 129 ? -8.000 -10.116 -0.232 1.00 88.00 129 THR A CA 1
ATOM 998 C C . THR A 1 129 ? -8.289 -10.320 -1.722 1.00 88.00 129 THR A C 1
ATOM 1000 O O . THR A 1 129 ? -7.354 -10.308 -2.526 1.00 88.00 129 THR A O 1
ATOM 1003 N N . PHE A 1 130 ? -9.561 -10.442 -2.120 1.00 87.88 130 PHE A N 1
ATOM 1004 C CA . PHE A 1 130 ? -9.934 -10.537 -3.537 1.00 87.88 130 PHE A CA 1
ATOM 1005 C C . PHE A 1 130 ? -9.579 -9.270 -4.311 1.00 87.88 130 PHE A C 1
ATOM 1007 O O . PHE A 1 130 ? -9.029 -9.359 -5.411 1.00 87.88 130 PHE A O 1
ATOM 1014 N N . ASN A 1 131 ? -9.813 -8.100 -3.714 1.00 89.69 131 ASN A N 1
ATOM 1015 C CA . ASN A 1 131 ? -9.436 -6.833 -4.324 1.00 89.69 131 ASN A CA 1
ATOM 1016 C C . ASN A 1 131 ? -7.921 -6.740 -4.575 1.00 89.69 131 ASN A C 1
ATOM 1018 O O . ASN A 1 131 ? -7.492 -6.340 -5.656 1.00 89.69 131 ASN A O 1
ATOM 1022 N N . PHE A 1 132 ? -7.092 -7.173 -3.619 1.00 88.94 132 PHE A N 1
ATOM 1023 C CA . PHE A 1 132 ? -5.634 -7.171 -3.778 1.00 88.94 132 PHE A CA 1
ATOM 1024 C C . PHE A 1 132 ? -5.149 -8.140 -4.857 1.00 88.94 132 PHE A C 1
ATOM 1026 O O . PHE A 1 132 ? -4.242 -7.794 -5.616 1.00 88.94 132 PHE A O 1
ATOM 1033 N N . ILE A 1 133 ? -5.762 -9.323 -4.974 1.00 88.38 133 ILE A N 1
ATOM 1034 C CA . ILE A 1 133 ? -5.452 -10.266 -6.061 1.00 88.38 133 ILE A CA 1
ATOM 1035 C C . ILE A 1 133 ? -5.761 -9.611 -7.410 1.00 88.38 133 ILE A C 1
ATOM 1037 O O . ILE A 1 133 ? -4.903 -9.581 -8.291 1.00 88.38 133 ILE A O 1
ATOM 1041 N N . PHE A 1 134 ? -6.945 -9.011 -7.545 1.00 88.88 134 PHE A N 1
ATOM 1042 C CA . PHE A 1 134 ? -7.361 -8.341 -8.776 1.00 88.88 134 PHE A CA 1
ATOM 1043 C C . PHE A 1 134 ? -6.473 -7.138 -9.135 1.00 88.88 134 PHE A C 1
ATOM 1045 O O . PHE A 1 134 ? -6.122 -6.953 -10.299 1.00 88.88 134 PHE A O 1
ATOM 1052 N N . CYS A 1 135 ? -6.055 -6.353 -8.140 1.00 88.69 135 CYS A N 1
ATOM 1053 C CA . CYS A 1 135 ? -5.202 -5.180 -8.335 1.00 88.69 135 CYS A CA 1
ATOM 1054 C C . CYS A 1 135 ? -3.713 -5.509 -8.520 1.00 88.69 135 CYS A C 1
ATOM 1056 O O . CYS A 1 135 ? -2.958 -4.634 -8.942 1.00 88.69 135 CYS A O 1
ATOM 1058 N N . THR A 1 136 ? -3.266 -6.737 -8.230 1.00 87.69 136 THR A N 1
ATOM 1059 C CA . THR A 1 136 ? -1.850 -7.152 -8.315 1.00 87.69 136 THR A CA 1
ATOM 1060 C C . THR A 1 136 ? -1.133 -6.704 -9.602 1.00 87.69 136 THR A C 1
ATOM 1062 O O . THR A 1 136 ? -0.054 -6.118 -9.482 1.00 87.69 136 THR A O 1
ATOM 1065 N N . PRO A 1 137 ? -1.658 -6.916 -10.827 1.00 87.00 137 PRO A N 1
ATOM 1066 C CA . PRO A 1 137 ? -0.967 -6.482 -12.046 1.00 87.00 137 PRO A CA 1
ATOM 1067 C C . PRO A 1 137 ? -0.676 -4.974 -12.073 1.00 87.00 137 PRO A C 1
ATOM 1069 O O . PRO A 1 137 ? 0.417 -4.570 -12.471 1.00 87.00 137 PRO A O 1
ATOM 1072 N N . VAL A 1 138 ? -1.620 -4.158 -11.595 1.00 87.38 138 VAL A N 1
ATOM 1073 C CA . VAL A 1 138 ? -1.495 -2.693 -11.513 1.00 87.38 138 VAL A CA 1
ATOM 1074 C C . VAL A 1 138 ? -0.567 -2.280 -10.363 1.00 87.38 138 VAL A C 1
ATOM 1076 O O . VAL A 1 138 ? 0.204 -1.331 -10.485 1.00 87.38 138 VAL A O 1
ATOM 1079 N N . ILE A 1 139 ? -0.579 -3.024 -9.251 1.00 88.19 139 ILE A N 1
ATOM 1080 C CA . ILE A 1 139 ? 0.350 -2.846 -8.123 1.00 88.19 139 ILE A CA 1
ATOM 1081 C C . ILE A 1 139 ? 1.798 -3.014 -8.607 1.00 88.19 139 ILE A C 1
ATOM 1083 O O . ILE A 1 139 ? 2.655 -2.171 -8.339 1.00 88.19 139 ILE A O 1
ATOM 1087 N N . VAL A 1 140 ? 2.082 -4.080 -9.355 1.00 85.12 140 VAL A N 1
ATOM 1088 C CA . VAL A 1 140 ? 3.439 -4.352 -9.847 1.00 85.12 140 VAL A CA 1
ATOM 1089 C C . VAL A 1 140 ? 3.879 -3.297 -10.865 1.00 85.12 140 VAL A C 1
ATOM 1091 O O . VAL A 1 140 ? 5.020 -2.838 -10.800 1.00 85.12 140 VAL A O 1
ATOM 1094 N N . THR A 1 141 ? 3.012 -2.867 -11.790 1.00 84.50 141 THR A N 1
ATOM 1095 C CA . THR A 1 141 ? 3.383 -1.816 -12.756 1.00 84.50 141 THR A CA 1
ATOM 1096 C C . THR A 1 141 ? 3.639 -0.474 -12.093 1.00 84.50 141 THR A C 1
ATOM 1098 O O . THR A 1 141 ? 4.689 0.114 -12.355 1.00 84.50 141 THR A O 1
ATOM 1101 N N . ALA A 1 142 ? 2.759 -0.036 -11.190 1.00 84.75 142 ALA A N 1
ATOM 1102 C CA . ALA A 1 142 ? 2.946 1.204 -10.441 1.00 84.75 142 ALA A CA 1
ATOM 1103 C C . ALA A 1 142 ? 4.235 1.170 -9.602 1.00 84.75 142 ALA A C 1
ATOM 1105 O O . ALA A 1 142 ? 4.958 2.161 -9.522 1.00 84.75 142 ALA A O 1
ATOM 1106 N N . PHE A 1 143 ? 4.574 0.021 -9.006 1.00 85.75 143 PHE A N 1
ATOM 1107 C CA . PHE A 1 143 ? 5.839 -0.142 -8.292 1.00 85.75 143 PHE A CA 1
ATOM 1108 C C . PHE A 1 143 ? 7.054 0.011 -9.217 1.00 85.75 143 PHE A C 1
ATOM 1110 O O . PHE A 1 143 ? 7.954 0.789 -8.902 1.00 85.75 143 PHE A O 1
ATOM 1117 N N . LEU A 1 144 ? 7.078 -0.670 -10.367 1.00 81.75 144 LEU A N 1
ATOM 1118 C CA . LEU A 1 144 ? 8.204 -0.559 -11.303 1.00 81.75 144 LEU A CA 1
ATOM 1119 C C . LEU A 1 144 ? 8.378 0.864 -11.843 1.00 81.75 144 LEU A C 1
ATOM 1121 O O . LEU A 1 144 ? 9.508 1.305 -12.032 1.00 81.75 144 LEU A O 1
ATOM 1125 N N . GLU A 1 145 ? 7.283 1.592 -12.063 1.00 82.12 145 GLU A N 1
ATOM 1126 C CA . GLU A 1 145 ? 7.324 3.000 -12.472 1.00 82.12 145 GLU A CA 1
ATOM 1127 C C . GLU A 1 145 ? 7.997 3.883 -11.412 1.00 82.12 145 GLU A C 1
ATOM 1129 O O . GLU A 1 145 ? 8.782 4.762 -11.752 1.00 82.12 145 GLU A O 1
ATOM 1134 N N . THR A 1 146 ? 7.766 3.607 -10.123 1.00 81.38 146 THR A N 1
ATOM 1135 C CA . THR A 1 146 ? 8.414 4.356 -9.028 1.00 81.38 146 THR A CA 1
ATOM 1136 C C . THR A 1 146 ? 9.908 4.066 -8.881 1.00 81.38 146 THR A C 1
ATOM 1138 O O . THR A 1 146 ? 10.637 4.841 -8.266 1.00 81.38 146 THR A O 1
ATOM 1141 N N . VAL A 1 147 ? 10.360 2.931 -9.415 1.00 76.12 147 VAL A N 1
ATOM 1142 C CA . VAL A 1 147 ? 11.731 2.440 -9.254 1.00 76.12 147 VAL A CA 1
ATOM 1143 C C . VAL A 1 147 ? 12.611 2.766 -10.467 1.00 76.12 147 VAL A C 1
ATOM 1145 O O . VAL A 1 147 ? 13.826 2.917 -10.330 1.00 76.12 147 VAL A O 1
ATOM 1148 N N . ARG A 1 148 ? 12.014 2.875 -11.656 1.00 78.12 148 ARG A N 1
ATOM 1149 C CA . ARG A 1 148 ? 12.727 3.066 -12.922 1.00 78.12 148 ARG A CA 1
ATOM 1150 C C . ARG A 1 148 ? 13.452 4.420 -12.981 1.00 78.12 148 ARG A C 1
ATOM 1152 O O . ARG A 1 148 ? 12.848 5.457 -12.709 1.00 78.12 148 ARG A O 1
ATOM 1159 N N . THR A 1 149 ? 14.720 4.411 -13.402 1.00 67.62 149 THR A N 1
ATOM 1160 C CA . THR A 1 149 ? 15.517 5.638 -13.591 1.00 67.62 149 THR A CA 1
ATOM 1161 C C . THR A 1 149 ? 14.926 6.551 -14.669 1.00 67.62 149 THR A C 1
ATOM 1163 O O . THR A 1 149 ? 14.379 6.101 -15.683 1.00 67.62 149 THR A O 1
ATOM 1166 N N . GLY A 1 150 ? 14.992 7.862 -14.424 1.00 60.38 150 GLY A N 1
ATOM 1167 C CA . GLY A 1 150 ? 14.286 8.884 -15.194 1.00 60.38 150 GLY A CA 1
ATOM 1168 C C . GLY A 1 150 ? 14.841 9.081 -16.605 1.00 60.38 150 GLY A C 1
ATOM 1169 O O . GLY A 1 150 ? 15.839 9.760 -16.790 1.00 60.38 150 GLY A O 1
ATOM 1170 N N . THR A 1 151 ? 14.136 8.549 -17.602 1.00 45.69 151 THR A N 1
ATOM 1171 C CA . THR A 1 151 ? 14.211 8.966 -19.020 1.00 45.69 151 THR A CA 1
ATOM 1172 C C . THR A 1 151 ? 12.811 9.060 -19.642 1.00 45.69 151 THR A C 1
ATOM 1174 O O . THR A 1 151 ? 12.632 8.800 -20.822 1.00 45.69 151 THR A O 1
ATOM 1177 N N . GLY A 1 152 ? 11.773 9.374 -18.855 1.00 44.59 152 GLY A N 1
ATOM 1178 C CA . GLY A 1 152 ? 10.400 9.299 -19.373 1.00 44.59 152 GLY A CA 1
ATOM 1179 C C . GLY A 1 152 ? 9.317 9.995 -18.561 1.00 44.59 152 GLY A C 1
ATOM 1180 O O . GLY A 1 152 ? 8.160 9.617 -18.673 1.00 44.59 152 GLY A O 1
ATOM 1181 N N . LEU A 1 153 ? 9.647 11.012 -17.758 1.00 45.59 153 LEU A N 1
ATOM 1182 C CA . LEU A 1 153 ? 8.624 11.831 -17.084 1.00 45.59 153 LEU A CA 1
ATOM 1183 C C . LEU A 1 153 ? 7.837 12.728 -18.068 1.00 45.59 153 LEU A C 1
ATOM 1185 O O . LEU A 1 153 ? 6.943 13.447 -17.637 1.00 45.59 153 LEU A O 1
ATOM 1189 N N . ALA A 1 154 ? 8.160 12.687 -19.368 1.00 44.09 154 ALA A N 1
ATOM 1190 C CA . ALA A 1 154 ? 7.622 13.594 -20.377 1.00 44.09 154 ALA A CA 1
ATOM 1191 C C . ALA A 1 154 ? 6.881 12.936 -21.554 1.00 44.09 154 ALA A C 1
ATOM 1193 O O . ALA A 1 154 ? 6.128 13.651 -22.202 1.00 44.09 154 ALA A O 1
ATOM 1194 N N . GLU A 1 155 ? 7.039 11.638 -21.853 1.00 45.88 155 GLU A N 1
ATOM 1195 C CA . GLU A 1 155 ? 6.598 11.158 -23.181 1.00 45.88 155 GLU A CA 1
ATOM 1196 C C . GLU A 1 155 ? 5.299 10.357 -23.250 1.00 45.88 155 GLU A C 1
ATOM 1198 O O . GLU A 1 155 ? 4.701 10.377 -24.309 1.00 45.88 155 GLU A O 1
ATOM 1203 N N . ASP A 1 156 ? 4.752 9.785 -22.173 1.00 49.19 156 ASP A N 1
ATOM 1204 C CA . ASP A 1 156 ? 3.406 9.188 -22.259 1.00 49.19 156 ASP A CA 1
ATOM 1205 C C . ASP A 1 156 ? 2.687 9.205 -20.909 1.00 49.19 156 ASP A C 1
ATOM 1207 O O . ASP A 1 156 ? 2.647 8.232 -20.155 1.00 49.19 156 ASP A O 1
ATOM 1211 N N . LEU A 1 157 ? 2.093 10.354 -20.582 1.00 54.66 157 LEU A N 1
ATOM 1212 C CA . LEU A 1 157 ? 1.230 10.534 -19.413 1.00 54.66 157 LEU A CA 1
ATOM 1213 C C . LEU A 1 157 ? -0.152 9.888 -19.643 1.00 54.66 157 LEU A C 1
ATOM 1215 O O . LEU A 1 157 ? -1.192 10.535 -19.521 1.00 54.66 157 LEU A O 1
ATOM 1219 N N . GLN A 1 158 ? -0.182 8.609 -20.009 1.00 68.69 158 GLN A N 1
ATOM 1220 C CA . GLN A 1 158 ? -1.418 7.883 -20.274 1.00 68.69 158 GLN A CA 1
ATOM 1221 C C . GLN A 1 158 ? -1.750 6.988 -19.077 1.00 68.69 158 GLN A C 1
ATOM 1223 O O . GLN A 1 158 ? -1.260 5.873 -18.937 1.00 68.69 158 GLN A O 1
ATOM 1228 N N . ILE A 1 159 ? -2.637 7.476 -18.205 1.00 76.38 159 ILE A N 1
ATOM 1229 C CA . ILE A 1 159 ? -3.179 6.742 -17.043 1.00 76.38 159 ILE A CA 1
ATOM 1230 C C . ILE A 1 159 ? -3.639 5.323 -17.424 1.00 76.38 159 ILE A C 1
ATOM 1232 O O . ILE A 1 159 ? -3.378 4.356 -16.707 1.00 76.38 159 ILE A O 1
ATOM 1236 N N . ALA A 1 160 ? -4.303 5.199 -18.576 1.00 74.69 160 ALA A N 1
ATOM 1237 C CA . ALA A 1 160 ? -4.789 3.928 -19.099 1.00 74.69 160 ALA A CA 1
ATOM 1238 C C . ALA A 1 160 ? -3.648 2.969 -19.461 1.00 74.69 160 ALA A C 1
ATOM 1240 O O . ALA A 1 160 ? -3.779 1.762 -19.285 1.00 74.69 160 ALA A O 1
ATOM 1241 N N . GLU A 1 161 ? -2.505 3.487 -19.903 1.00 82.38 161 GLU A N 1
ATOM 1242 C CA . GLU A 1 161 ? -1.365 2.680 -20.318 1.00 82.38 161 GLU A CA 1
ATOM 1243 C C . GLU A 1 161 ? -0.745 1.918 -19.138 1.00 82.38 161 GLU A C 1
ATOM 1245 O O . GLU A 1 161 ? -0.313 0.782 -19.302 1.00 82.38 161 GLU A O 1
ATOM 1250 N N . ILE A 1 162 ? -0.767 2.480 -17.925 1.00 79.50 162 ILE A N 1
ATOM 1251 C CA . ILE A 1 162 ? -0.271 1.809 -16.707 1.00 79.50 162 ILE A CA 1
ATOM 1252 C C . ILE A 1 162 ? -1.114 0.570 -16.379 1.00 79.50 162 ILE A C 1
ATOM 1254 O O . ILE A 1 162 ? -0.575 -0.478 -15.999 1.00 79.50 162 ILE A O 1
ATOM 1258 N N . ILE A 1 163 ? -2.434 0.689 -16.547 1.00 84.88 163 ILE A N 1
ATOM 1259 C CA . ILE A 1 163 ? -3.394 -0.395 -16.324 1.00 84.88 163 ILE A CA 1
ATOM 1260 C C . ILE A 1 163 ? -3.249 -1.436 -17.436 1.00 84.88 163 ILE A C 1
ATOM 1262 O O . ILE A 1 163 ? -3.048 -2.616 -17.143 1.00 84.88 163 ILE A O 1
ATOM 1266 N N . THR A 1 164 ? -3.267 -0.999 -18.697 1.00 85.06 164 THR A N 1
ATOM 1267 C CA . THR A 1 164 ? -3.133 -1.870 -19.871 1.00 85.06 164 THR A CA 1
ATOM 1268 C C . THR A 1 164 ? -1.811 -2.634 -19.843 1.00 85.06 164 THR A C 1
ATOM 1270 O O . THR A 1 164 ? -1.832 -3.857 -19.896 1.00 85.06 164 THR A O 1
ATOM 1273 N N . LYS A 1 165 ? -0.670 -1.975 -19.581 1.00 81.94 165 LYS A N 1
ATOM 1274 C CA . LYS A 1 165 ? 0.635 -2.640 -19.385 1.00 81.94 165 LYS A CA 1
ATOM 1275 C C . LYS A 1 165 ? 0.599 -3.674 -18.258 1.00 81.94 165 LYS A C 1
ATOM 1277 O O . LYS A 1 165 ? 1.296 -4.685 -18.339 1.00 81.94 165 LYS A O 1
ATOM 1282 N N . GLY A 1 166 ? -0.167 -3.429 -17.193 1.00 82.12 166 GLY A N 1
ATOM 1283 C CA . GLY A 1 166 ? -0.325 -4.367 -16.079 1.00 82.12 166 GLY A CA 1
ATOM 1284 C C . GLY A 1 166 ? -1.059 -5.631 -16.503 1.00 82.12 166 GLY A C 1
ATOM 1285 O O . GLY A 1 166 ? -0.559 -6.740 -16.289 1.00 82.12 166 GLY A O 1
ATOM 1286 N N . TYR A 1 167 ? -2.211 -5.463 -17.149 1.00 85.00 167 TYR A N 1
ATOM 1287 C CA . TYR A 1 167 ? -3.029 -6.576 -17.624 1.00 85.00 167 TYR A CA 1
ATOM 1288 C C . TYR A 1 167 ? -2.434 -7.293 -18.834 1.00 85.00 167 TYR A C 1
ATOM 1290 O O . TYR A 1 167 ? -2.571 -8.507 -18.917 1.00 85.00 167 TYR A O 1
ATOM 1298 N N . ASP A 1 168 ? -1.709 -6.609 -19.716 1.00 81.88 168 ASP A N 1
ATOM 1299 C CA . ASP A 1 168 ? -1.009 -7.233 -20.841 1.00 81.88 168 ASP A CA 1
ATOM 1300 C C . ASP A 1 168 ? 0.082 -8.180 -20.355 1.00 81.88 168 ASP A C 1
ATOM 1302 O O . ASP A 1 168 ? 0.207 -9.292 -20.863 1.00 81.88 168 ASP A O 1
ATOM 1306 N N . ARG A 1 169 ? 0.826 -7.792 -19.312 1.00 75.06 169 ARG A N 1
ATOM 1307 C CA . ARG A 1 169 ? 1.807 -8.682 -18.677 1.00 75.06 169 ARG A CA 1
ATOM 1308 C C . ARG A 1 169 ? 1.133 -9.903 -18.051 1.00 75.06 169 ARG A C 1
ATOM 1310 O O . ARG A 1 169 ? 1.649 -11.004 -18.183 1.00 75.06 169 ARG A O 1
ATOM 1317 N N . LEU A 1 170 ? -0.025 -9.724 -17.411 1.00 82.00 170 LEU A N 1
ATOM 1318 C CA . LEU A 1 170 ? -0.803 -10.842 -16.871 1.00 82.00 170 LEU A CA 1
ATOM 1319 C C . LEU A 1 170 ? -1.346 -11.744 -17.992 1.00 82.00 170 LEU A C 1
ATOM 1321 O O . LEU A 1 170 ? -1.264 -12.964 -17.897 1.00 82.00 170 LEU A O 1
ATOM 1325 N N . ARG A 1 171 ? -1.864 -11.159 -19.077 1.00 79.06 171 ARG A N 1
ATOM 1326 C CA . ARG A 1 171 ? -2.384 -11.879 -20.245 1.00 79.06 171 ARG A CA 1
ATOM 1327 C C . ARG A 1 171 ? -1.286 -12.686 -20.927 1.00 79.06 171 ARG A C 1
ATOM 1329 O O . ARG A 1 171 ? -1.535 -13.820 -21.318 1.00 79.06 171 ARG A O 1
ATOM 1336 N N . GLN A 1 172 ? -0.088 -12.125 -21.056 1.00 74.69 172 GLN A N 1
ATOM 1337 C CA . GLN A 1 172 ? 1.080 -12.817 -21.602 1.00 74.69 172 GLN A CA 1
ATOM 1338 C C . GLN A 1 172 ? 1.514 -13.991 -20.716 1.00 74.69 172 GLN A C 1
ATOM 1340 O O . GLN A 1 172 ? 1.844 -15.045 -21.249 1.00 74.69 172 GLN A O 1
ATOM 1345 N N . ASP A 1 173 ? 1.443 -13.851 -19.391 1.00 70.38 173 ASP A N 1
ATOM 1346 C CA . ASP A 1 173 ? 1.761 -14.940 -18.460 1.00 70.38 173 ASP A CA 1
ATOM 1347 C C . ASP A 1 173 ? 0.705 -16.065 -18.467 1.00 70.38 173 ASP A C 1
ATOM 1349 O O . ASP A 1 173 ? 1.050 -17.223 -18.245 1.00 70.38 173 ASP A O 1
ATOM 1353 N N . VAL A 1 174 ? -0.572 -15.743 -18.717 1.00 70.75 174 VAL A N 1
ATOM 1354 C CA . VAL A 1 174 ? -1.690 -16.712 -18.723 1.00 70.75 174 VAL A CA 1
ATOM 1355 C C . VAL A 1 174 ? -1.867 -17.390 -20.089 1.00 70.75 174 VAL A C 1
ATOM 1357 O O . VAL A 1 174 ? -2.152 -18.582 -20.152 1.00 70.75 174 VAL A O 1
ATOM 1360 N N . PHE A 1 175 ? -1.722 -16.635 -21.183 1.00 70.50 175 PHE A N 1
ATOM 1361 C CA . PHE A 1 175 ? -2.087 -17.058 -22.545 1.00 70.50 175 PHE A CA 1
ATOM 1362 C C . PHE A 1 175 ? -0.909 -17.057 -23.541 1.00 70.50 175 PHE A C 1
ATOM 1364 O O . PHE A 1 175 ? -1.113 -17.306 -24.729 1.00 70.50 175 PHE A O 1
ATOM 1371 N N . GLY A 1 176 ? 0.315 -16.740 -23.109 1.00 59.34 176 GLY A N 1
ATOM 1372 C CA . GLY A 1 176 ? 1.478 -16.619 -23.992 1.00 59.34 176 GLY A CA 1
ATOM 1373 C C . GLY A 1 176 ? 1.958 -17.956 -24.570 1.00 59.34 176 GLY A C 1
ATOM 1374 O O . GLY A 1 176 ? 2.269 -18.891 -23.838 1.00 59.34 176 GLY A O 1
ATOM 1375 N N . GLY A 1 177 ? 2.073 -18.030 -25.900 1.00 56.12 177 GLY A N 1
ATOM 1376 C CA . GLY A 1 177 ? 2.632 -19.181 -26.616 1.00 56.12 177 GLY A CA 1
ATOM 1377 C C . GLY A 1 177 ? 4.147 -19.377 -26.424 1.00 56.12 177 GLY A C 1
ATOM 1378 O O . GLY A 1 177 ? 4.884 -18.464 -26.041 1.00 56.12 177 GLY A O 1
ATOM 1379 N N . SER A 1 178 ? 4.620 -20.586 -26.753 1.00 48.66 178 SER A N 1
ATOM 1380 C CA . SER A 1 178 ? 5.944 -21.141 -26.405 1.00 48.66 178 SER A CA 1
ATOM 1381 C C . SER A 1 178 ? 7.182 -20.317 -26.818 1.00 48.66 178 SER A C 1
ATOM 1383 O O . SER A 1 178 ? 8.234 -20.506 -26.215 1.00 48.66 178 SER A O 1
ATOM 1385 N N . ALA A 1 179 ? 7.084 -19.407 -27.797 1.00 46.16 179 ALA A N 1
ATOM 1386 C CA . ALA A 1 179 ? 8.214 -18.605 -28.296 1.00 46.16 179 ALA A CA 1
ATOM 1387 C C . ALA A 1 179 ? 8.443 -17.290 -27.516 1.00 46.16 179 ALA A C 1
ATOM 1389 O O . ALA A 1 179 ? 9.579 -16.879 -27.304 1.00 46.16 179 ALA A O 1
ATOM 1390 N N . VAL A 1 180 ? 7.379 -16.648 -27.017 1.00 51.22 180 VAL A N 1
ATOM 1391 C CA . VAL A 1 180 ? 7.484 -15.471 -26.122 1.00 51.22 180 VAL A CA 1
ATOM 1392 C C . VAL A 1 180 ? 7.720 -15.918 -24.674 1.00 51.22 180 VAL A C 1
ATOM 1394 O O . VAL A 1 180 ? 8.353 -15.216 -23.882 1.00 51.22 180 VAL A O 1
ATOM 1397 N N . ALA A 1 181 ? 7.296 -17.144 -24.352 1.00 48.25 181 ALA A N 1
ATOM 1398 C CA . ALA A 1 181 ? 7.501 -17.783 -23.062 1.00 48.25 181 ALA A CA 1
ATOM 1399 C C . ALA A 1 181 ? 8.979 -17.956 -22.677 1.00 48.25 181 ALA A C 1
ATOM 1401 O O . ALA A 1 181 ? 9.245 -18.124 -21.496 1.00 48.25 181 ALA A O 1
ATOM 1402 N N . GLU A 1 182 ? 9.943 -17.927 -23.608 1.00 46.25 182 GLU A N 1
ATOM 1403 C CA . GLU A 1 182 ? 11.378 -18.065 -23.299 1.00 46.25 182 GLU A CA 1
ATOM 1404 C C . GLU A 1 182 ? 11.992 -16.772 -22.725 1.00 46.25 182 GLU A C 1
ATOM 1406 O O . GLU A 1 182 ? 12.742 -16.819 -21.748 1.00 46.25 182 GLU A O 1
ATOM 1411 N N . VAL A 1 183 ? 11.598 -15.602 -23.247 1.00 50.09 183 VAL A N 1
ATOM 1412 C CA . VAL A 1 183 ? 11.975 -14.287 -22.688 1.00 50.09 183 VAL A CA 1
ATOM 1413 C C . VAL A 1 183 ? 11.278 -14.050 -21.342 1.00 50.09 183 VAL A C 1
ATOM 1415 O O . VAL A 1 183 ? 11.870 -13.472 -20.428 1.00 50.09 183 VAL A O 1
ATOM 1418 N N . VAL A 1 184 ? 10.049 -14.557 -21.197 1.00 50.16 184 VAL A N 1
ATOM 1419 C CA . VAL A 1 184 ? 9.256 -14.513 -19.957 1.00 50.16 184 VAL A CA 1
ATOM 1420 C C . VAL A 1 184 ? 9.715 -15.567 -18.932 1.00 50.16 184 VAL A C 1
ATOM 1422 O O . VAL A 1 184 ? 9.580 -15.332 -17.739 1.00 50.16 184 VAL A O 1
ATOM 1425 N N . ARG A 1 185 ? 10.361 -16.678 -19.331 1.00 45.66 185 ARG A N 1
ATOM 1426 C CA . ARG A 1 185 ? 10.762 -17.794 -18.433 1.00 45.66 185 ARG A CA 1
ATOM 1427 C C . ARG A 1 185 ? 11.753 -17.420 -17.329 1.00 45.66 185 ARG A C 1
ATOM 1429 O O . ARG A 1 185 ? 11.905 -18.163 -16.365 1.00 45.66 185 ARG A O 1
ATOM 1436 N N . LYS A 1 186 ? 12.459 -16.294 -17.471 1.00 50.41 186 LYS A N 1
ATOM 1437 C CA . LYS A 1 186 ? 13.356 -15.746 -16.434 1.00 50.41 186 LYS A CA 1
ATOM 1438 C C . LYS A 1 186 ? 12.633 -14.825 -15.440 1.00 50.41 186 LYS A C 1
ATOM 1440 O O . LYS A 1 186 ? 13.269 -14.316 -14.519 1.00 50.41 186 LYS A O 1
ATOM 1445 N N . ARG A 1 187 ? 11.331 -14.601 -15.631 1.00 55.53 187 ARG A N 1
ATOM 1446 C CA . ARG A 1 187 ? 10.450 -13.779 -14.803 1.00 55.53 187 ARG A CA 1
ATOM 1447 C C . ARG A 1 187 ? 9.452 -14.688 -14.086 1.00 55.53 187 ARG A C 1
ATOM 1449 O O . ARG A 1 187 ? 8.919 -15.620 -14.680 1.00 55.53 187 ARG A O 1
ATOM 1456 N N . HIS A 1 188 ? 9.223 -14.444 -12.798 1.00 56.88 188 HIS A N 1
ATOM 1457 C CA . HIS A 1 188 ? 8.203 -15.183 -12.048 1.00 56.88 188 HIS A CA 1
ATOM 1458 C C . HIS A 1 188 ? 6.817 -14.851 -12.599 1.00 56.88 188 HIS A C 1
ATOM 1460 O O . HIS A 1 188 ? 6.530 -13.682 -12.858 1.00 56.88 188 HIS A O 1
ATOM 1466 N N . SER A 1 189 ? 5.966 -15.867 -12.762 1.00 61.41 189 SER A N 1
ATOM 1467 C CA . SER A 1 189 ? 4.587 -15.672 -13.218 1.00 61.41 189 SER A CA 1
ATOM 1468 C C . SER A 1 189 ? 3.855 -14.718 -12.272 1.00 61.41 189 SER A C 1
ATOM 1470 O O . SER A 1 189 ? 3.840 -14.924 -11.054 1.00 61.41 189 SER A O 1
ATOM 1472 N N . LEU A 1 190 ? 3.216 -13.690 -12.829 1.00 68.06 190 LEU A N 1
ATOM 1473 C CA . LEU A 1 190 ? 2.413 -12.712 -12.090 1.00 68.06 190 LEU A CA 1
ATO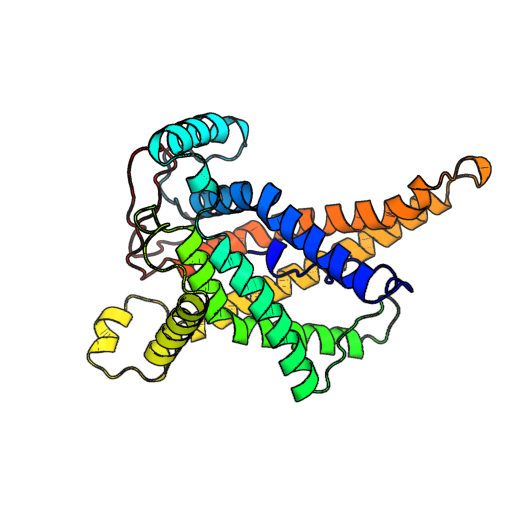M 1474 C C . LEU A 1 190 ? 1.299 -13.361 -11.262 1.00 68.06 190 LEU A C 1
ATOM 1476 O O . LEU A 1 190 ? 0.938 -12.829 -10.216 1.00 68.06 190 LEU A O 1
ATOM 1480 N N . LEU A 1 191 ? 0.790 -14.522 -11.686 1.00 68.94 191 LEU A N 1
ATOM 1481 C CA . LEU A 1 191 ? -0.192 -15.296 -10.922 1.00 68.94 191 LEU A CA 1
ATOM 1482 C C . LEU A 1 191 ? 0.402 -15.870 -9.636 1.00 68.94 191 LEU A C 1
ATOM 1484 O O . LEU A 1 191 ? -0.216 -15.798 -8.576 1.00 68.94 191 LEU A O 1
ATOM 1488 N N . TRP A 1 192 ? 1.620 -16.406 -9.721 1.00 75.94 192 TRP A N 1
ATOM 1489 C CA . TRP A 1 192 ? 2.333 -16.896 -8.546 1.00 75.94 192 TRP A CA 1
ATOM 1490 C C . TRP A 1 192 ? 2.742 -15.744 -7.630 1.00 75.94 192 TRP A C 1
ATOM 1492 O O . TRP A 1 192 ? 2.743 -15.912 -6.419 1.00 75.94 192 TRP A O 1
ATOM 1502 N N . LEU A 1 193 ? 3.014 -14.565 -8.197 1.00 80.12 193 LEU A N 1
ATOM 1503 C CA . LEU A 1 193 ? 3.324 -13.338 -7.466 1.00 80.12 193 LEU A CA 1
ATOM 1504 C C . LEU A 1 193 ? 2.087 -12.685 -6.815 1.00 80.12 193 LEU A C 1
ATOM 1506 O O . LEU A 1 193 ? 2.214 -12.045 -5.775 1.00 80.12 193 LEU A O 1
ATOM 1510 N N . ALA A 1 194 ? 0.884 -12.897 -7.357 1.00 81.62 194 ALA A N 1
ATOM 1511 C CA . ALA A 1 194 ? -0.362 -12.394 -6.772 1.00 81.62 194 ALA A CA 1
ATOM 1512 C C . ALA A 1 194 ? -0.648 -12.981 -5.388 1.00 81.62 194 ALA A C 1
ATOM 1514 O O . ALA A 1 194 ? -1.171 -12.286 -4.514 1.00 81.62 194 ALA A O 1
ATOM 1515 N N . PHE A 1 195 ? -0.259 -14.238 -5.162 1.00 84.69 195 PHE A N 1
ATOM 1516 C CA . PHE A 1 195 ? -0.401 -14.889 -3.864 1.00 84.69 195 PHE A CA 1
ATOM 1517 C C . PHE A 1 195 ? 0.420 -14.207 -2.747 1.00 84.69 195 PHE A C 1
ATOM 1519 O O . PHE A 1 195 ? -0.195 -13.732 -1.789 1.00 84.69 195 PHE A O 1
ATOM 1526 N N . PRO A 1 196 ? 1.762 -14.073 -2.833 1.00 85.88 196 PRO A N 1
ATOM 1527 C CA . PRO A 1 196 ? 2.556 -13.394 -1.814 1.00 85.88 196 PRO A CA 1
ATOM 1528 C C . PRO A 1 196 ? 2.210 -11.905 -1.703 1.00 85.88 196 PRO A C 1
ATOM 1530 O O . PRO A 1 196 ? 2.228 -11.372 -0.593 1.00 85.88 196 PRO A O 1
ATOM 1533 N N . THR A 1 197 ? 1.820 -11.238 -2.798 1.00 85.94 197 THR A N 1
ATOM 1534 C CA . THR A 1 197 ? 1.325 -9.854 -2.746 1.00 85.94 197 THR A CA 1
ATOM 1535 C C . THR A 1 197 ? 0.068 -9.737 -1.898 1.00 85.94 197 THR A C 1
ATOM 1537 O O . THR A 1 197 ? 0.025 -8.929 -0.969 1.00 85.94 197 THR A O 1
ATOM 1540 N N . SER A 1 198 ? -0.957 -10.536 -2.197 1.00 86.38 198 SER A N 1
ATOM 1541 C CA . SER A 1 198 ? -2.224 -10.479 -1.471 1.00 86.38 198 SER A CA 1
ATOM 1542 C C . SER A 1 198 ? -2.065 -10.925 -0.018 1.00 86.38 198 SER A C 1
ATOM 1544 O O . SER A 1 198 ? -2.624 -10.293 0.883 1.00 86.38 198 SER A O 1
ATOM 1546 N N . LEU A 1 199 ? -1.235 -11.944 0.234 1.00 88.38 199 LEU A N 1
ATOM 1547 C CA . LEU A 1 199 ? -0.905 -12.399 1.582 1.00 88.38 199 LEU A CA 1
ATOM 1548 C C . LEU A 1 199 ? -0.252 -11.283 2.402 1.00 88.38 199 LEU A C 1
ATOM 1550 O O . LEU A 1 199 ? -0.709 -11.001 3.507 1.00 88.38 199 LEU A O 1
ATOM 1554 N N . HIS A 1 200 ? 0.760 -10.604 1.854 1.00 88.69 200 HIS A N 1
ATOM 1555 C CA . HIS A 1 200 ? 1.413 -9.478 2.521 1.00 88.69 200 HIS A CA 1
ATOM 1556 C C . HIS A 1 200 ? 0.430 -8.336 2.821 1.00 88.69 200 HIS A C 1
ATOM 1558 O O . HIS A 1 200 ? 0.389 -7.840 3.945 1.00 88.69 200 HIS A O 1
ATOM 1564 N N . GLN A 1 201 ? -0.384 -7.923 1.843 1.00 86.69 201 GLN A N 1
ATOM 1565 C CA . GLN A 1 201 ? -1.342 -6.822 2.030 1.00 86.69 201 GLN A CA 1
ATOM 1566 C C . GLN A 1 201 ? -2.425 -7.172 3.058 1.00 86.69 201 GLN A C 1
ATOM 1568 O O . GLN A 1 201 ? -2.783 -6.349 3.902 1.00 86.69 201 GLN A O 1
ATOM 1573 N N . THR A 1 202 ? -2.912 -8.413 3.029 1.00 86.69 202 THR A N 1
ATOM 1574 C CA . THR A 1 202 ? -3.885 -8.913 4.006 1.00 86.69 202 THR A CA 1
ATOM 1575 C C . THR A 1 202 ? -3.259 -8.986 5.400 1.00 86.69 202 THR A C 1
ATOM 1577 O O . THR A 1 202 ? -3.868 -8.533 6.366 1.00 86.69 202 THR A O 1
ATOM 1580 N N . MET A 1 203 ? -2.026 -9.487 5.518 1.00 87.06 203 MET A N 1
ATOM 1581 C CA . MET A 1 203 ? -1.293 -9.534 6.785 1.00 87.06 203 MET A CA 1
ATOM 1582 C C . MET A 1 203 ? -1.086 -8.133 7.364 1.00 87.06 203 MET A C 1
ATOM 1584 O O . MET A 1 203 ? -1.381 -7.917 8.539 1.00 87.06 203 MET A O 1
ATOM 1588 N N . HIS A 1 204 ? -0.641 -7.172 6.551 1.00 88.06 204 HIS A N 1
ATOM 1589 C CA . HIS A 1 204 ? -0.459 -5.786 6.987 1.00 88.06 204 HIS A CA 1
ATOM 1590 C C . HIS A 1 204 ? -1.768 -5.182 7.502 1.00 88.06 204 HIS A C 1
ATOM 1592 O O . HIS A 1 204 ? -1.788 -4.614 8.594 1.00 88.06 204 HIS A O 1
ATOM 1598 N N . PHE A 1 205 ? -2.877 -5.393 6.784 1.00 87.44 205 PHE A N 1
ATOM 1599 C CA . PHE A 1 205 ? -4.205 -4.959 7.219 1.00 87.44 205 PHE A CA 1
ATOM 1600 C C . PHE A 1 205 ? -4.607 -5.570 8.571 1.00 87.44 205 PHE A C 1
ATOM 1602 O O . PHE A 1 205 ? -5.050 -4.848 9.464 1.00 87.44 205 PHE A O 1
ATOM 1609 N N . LEU A 1 206 ? -4.416 -6.880 8.751 1.00 88.00 206 LEU A N 1
ATOM 1610 C CA . LEU A 1 206 ? -4.750 -7.571 10.000 1.00 88.00 206 LEU A CA 1
ATOM 1611 C C . LEU A 1 206 ? -3.901 -7.080 11.179 1.00 88.00 206 LEU A C 1
ATOM 1613 O O . LEU A 1 206 ? -4.443 -6.824 12.255 1.00 88.00 206 LEU A O 1
ATOM 1617 N N . VAL A 1 207 ? -2.591 -6.902 10.978 1.00 88.00 207 VAL A N 1
ATOM 1618 C CA . VAL A 1 207 ? -1.686 -6.362 12.005 1.00 88.00 207 VAL A CA 1
ATOM 1619 C C . VAL A 1 207 ? -2.083 -4.931 12.360 1.00 88.00 207 VAL A C 1
ATOM 1621 O O . VAL A 1 207 ? -2.200 -4.606 13.540 1.00 88.00 207 VAL A O 1
ATOM 1624 N N . CYS A 1 208 ? -2.355 -4.092 11.360 1.00 87.81 208 CYS A N 1
ATOM 1625 C CA . CYS A 1 208 ? -2.792 -2.715 11.567 1.00 87.81 208 CYS A CA 1
ATOM 1626 C C . CYS A 1 208 ? -4.091 -2.666 12.389 1.00 87.81 208 CYS A C 1
ATOM 1628 O O . CYS A 1 208 ? -4.154 -1.974 13.405 1.00 87.81 208 CYS A O 1
ATOM 1630 N N . GLN A 1 209 ? -5.090 -3.480 12.037 1.00 86.19 209 GLN A N 1
ATOM 1631 C CA . GLN A 1 209 ? -6.357 -3.557 12.767 1.00 86.19 209 GLN A CA 1
ATOM 1632 C C . GLN A 1 209 ? -6.177 -4.056 14.211 1.00 86.19 209 GLN A C 1
ATOM 1634 O O . GLN A 1 209 ? -6.762 -3.502 15.149 1.00 86.19 209 GLN A O 1
ATOM 1639 N N . TYR A 1 210 ? -5.351 -5.083 14.420 1.00 88.12 210 TYR A N 1
ATOM 1640 C CA . TYR A 1 210 ? -5.058 -5.612 15.753 1.00 88.12 210 TYR A CA 1
ATOM 1641 C C . TYR A 1 210 ? -4.363 -4.570 16.642 1.00 88.12 210 TYR A C 1
ATOM 1643 O O . TYR A 1 210 ? -4.774 -4.333 17.783 1.00 88.12 210 TYR A O 1
ATOM 1651 N N . VAL A 1 211 ? -3.346 -3.887 16.108 1.00 89.69 211 VAL A N 1
ATOM 1652 C CA . VAL A 1 211 ? -2.628 -2.839 16.843 1.00 89.69 211 VAL A CA 1
ATOM 1653 C C . VAL A 1 211 ? -3.532 -1.633 17.088 1.00 89.69 211 VAL A C 1
ATOM 1655 O O . VAL A 1 211 ? -3.478 -1.055 18.176 1.00 89.69 211 VAL A O 1
ATOM 1658 N N . TYR A 1 212 ? -4.386 -1.266 16.128 1.00 89.25 212 TYR A N 1
ATOM 1659 C CA . TYR A 1 212 ? -5.338 -0.167 16.280 1.00 89.25 212 TYR A CA 1
ATOM 1660 C C . TYR A 1 212 ? -6.303 -0.430 17.433 1.00 89.25 212 TYR A C 1
ATOM 1662 O O . TYR A 1 212 ? -6.391 0.387 18.345 1.00 89.25 212 TYR A O 1
ATOM 1670 N N . THR A 1 213 ? -6.992 -1.576 17.425 1.00 87.88 213 THR A N 1
ATOM 1671 C CA . THR A 1 213 ? -7.981 -1.925 18.462 1.00 87.88 213 THR A CA 1
ATOM 1672 C C . THR A 1 213 ? -7.351 -1.972 19.855 1.00 87.88 213 THR A C 1
ATOM 1674 O O . THR A 1 213 ? -7.874 -1.367 20.797 1.00 87.88 213 THR A O 1
ATOM 1677 N N . THR A 1 214 ? -6.175 -2.592 19.967 1.00 88.12 214 THR A N 1
ATOM 1678 C CA . THR A 1 214 ? -5.402 -2.658 21.213 1.00 88.12 214 THR A CA 1
ATOM 1679 C C . THR A 1 214 ? -5.005 -1.261 21.690 1.00 88.12 214 THR A C 1
ATOM 1681 O O . THR A 1 214 ? -5.361 -0.865 22.802 1.00 88.12 214 THR A O 1
ATOM 1684 N N . SER A 1 215 ? -4.357 -0.466 20.833 1.00 88.19 215 SER A N 1
ATOM 1685 C CA . SER A 1 215 ? -3.898 0.887 21.179 1.00 88.19 215 SER A CA 1
ATOM 1686 C C . SER A 1 215 ? -5.066 1.806 21.527 1.00 88.19 215 SER A C 1
ATOM 1688 O O . SER A 1 215 ? -5.002 2.545 22.504 1.00 88.19 215 SER A O 1
ATOM 1690 N N . TYR A 1 216 ? -6.165 1.727 20.775 1.00 89.50 216 TYR A N 1
ATOM 1691 C CA . TYR A 1 216 ? -7.370 2.509 21.026 1.00 89.50 216 TYR A CA 1
ATOM 1692 C C . TYR A 1 216 ? -7.957 2.188 22.403 1.00 89.50 216 TYR A C 1
ATOM 1694 O O . TYR A 1 216 ? -8.261 3.104 23.169 1.00 89.50 216 TYR A O 1
ATOM 1702 N N . SER A 1 217 ? -8.061 0.902 22.756 1.00 89.19 217 SER A N 1
ATOM 1703 C CA . SER A 1 217 ? -8.550 0.471 24.071 1.00 89.19 217 SER A CA 1
ATOM 1704 C C . SER A 1 217 ? -7.655 0.967 25.215 1.00 89.19 217 SER A C 1
ATOM 1706 O O . SER A 1 217 ? -8.158 1.473 26.226 1.00 89.19 217 SER A O 1
ATOM 1708 N N . TRP A 1 218 ? -6.332 0.915 25.034 1.00 89.50 218 TRP A N 1
ATOM 1709 C CA . TRP A 1 218 ? -5.353 1.363 26.023 1.00 89.50 218 TRP A CA 1
ATOM 1710 C C . TRP A 1 218 ? -5.399 2.875 26.215 1.00 89.50 218 TRP A C 1
ATOM 1712 O O . TRP A 1 218 ? -5.544 3.350 27.344 1.00 89.50 218 TRP A O 1
ATOM 1722 N N . THR A 1 219 ? -5.355 3.648 25.127 1.00 88.25 219 THR A N 1
ATOM 1723 C CA . THR A 1 219 ? -5.413 5.112 25.197 1.00 88.25 219 THR A CA 1
ATOM 1724 C C . THR A 1 219 ? -6.763 5.588 25.721 1.00 88.25 219 THR A C 1
ATOM 1726 O O . THR A 1 219 ? -6.809 6.519 26.523 1.00 88.25 219 THR A O 1
ATOM 1729 N N . ARG A 1 220 ? -7.868 4.933 25.347 1.00 88.50 220 ARG A N 1
ATOM 1730 C CA . ARG A 1 220 ? -9.198 5.248 25.882 1.00 88.50 220 ARG A CA 1
ATOM 1731 C C . ARG A 1 220 ? -9.273 5.005 27.388 1.00 88.50 220 ARG A C 1
ATOM 1733 O O . ARG A 1 220 ? -9.760 5.880 28.098 1.00 88.50 220 ARG A O 1
ATOM 1740 N N . THR A 1 221 ? -8.750 3.878 27.870 1.00 88.25 221 THR A N 1
ATOM 1741 C CA . THR A 1 221 ? -8.695 3.557 29.308 1.00 88.25 221 THR A CA 1
ATOM 1742 C C . THR A 1 221 ? -7.800 4.539 30.068 1.00 88.25 221 THR A C 1
ATOM 1744 O O . THR A 1 221 ? -8.123 4.967 31.175 1.00 88.25 221 THR A O 1
ATOM 1747 N N . PHE A 1 222 ? -6.684 4.950 29.466 1.00 87.25 222 PHE A N 1
ATOM 1748 C CA . PHE A 1 222 ? -5.797 5.959 30.039 1.00 87.25 222 PHE A CA 1
ATOM 1749 C C . PHE A 1 222 ? -6.477 7.332 30.145 1.00 87.25 222 PHE A C 1
ATOM 1751 O O . PHE A 1 222 ? -6.415 7.984 31.186 1.00 87.25 222 PHE A O 1
ATOM 1758 N N . VAL A 1 223 ? -7.184 7.758 29.094 1.00 86.62 223 VAL A N 1
ATOM 1759 C CA . VAL A 1 223 ? -7.938 9.020 29.084 1.00 86.62 223 VAL A CA 1
ATOM 1760 C C . VAL A 1 223 ? -9.131 8.978 30.044 1.00 86.62 223 VAL A C 1
ATOM 1762 O O . VAL A 1 223 ? -9.430 9.987 30.684 1.00 86.62 223 VAL A O 1
ATOM 1765 N N . SER A 1 224 ? -9.810 7.835 30.185 1.00 85.12 224 SER A N 1
ATOM 1766 C CA . SER A 1 224 ? -10.955 7.706 31.094 1.00 85.12 224 SER A CA 1
ATOM 1767 C C . SER A 1 224 ? -10.563 7.754 32.570 1.00 85.12 224 SER A C 1
ATOM 1769 O O . SER A 1 224 ? -11.405 8.109 33.387 1.00 85.12 224 SER A O 1
ATOM 1771 N N . ARG A 1 225 ? -9.304 7.441 32.911 1.00 85.62 225 ARG A N 1
ATOM 1772 C CA . ARG A 1 225 ? -8.763 7.562 34.278 1.00 85.62 225 ARG A CA 1
ATOM 1773 C C . ARG A 1 225 ? -8.490 9.010 34.709 1.00 85.62 225 ARG A C 1
ATOM 1775 O O . ARG A 1 225 ? -8.311 9.246 35.898 1.00 85.62 225 ARG A O 1
ATOM 1782 N N . LYS A 1 226 ? -8.448 9.976 33.783 1.00 84.12 226 LYS A N 1
ATOM 1783 C CA . LYS A 1 226 ? -8.234 11.398 34.109 1.00 84.12 226 LYS A CA 1
ATOM 1784 C C . LYS A 1 226 ? -9.505 12.058 34.650 1.00 84.12 226 LYS A C 1
ATOM 1786 O O . LYS A 1 226 ? -10.605 11.738 34.188 1.00 84.12 226 LYS A O 1
ATOM 1791 N N . LEU A 1 227 ? -9.346 13.014 35.574 1.00 80.88 227 LEU A N 1
ATOM 1792 C CA . LEU A 1 227 ? -10.471 13.756 36.150 1.00 80.88 227 LEU A CA 1
ATOM 1793 C C . LEU A 1 227 ? -11.266 14.513 35.065 1.00 80.88 227 LEU A C 1
ATOM 1795 O O . LEU A 1 227 ? -10.677 15.008 34.098 1.00 80.88 227 LEU A O 1
ATOM 1799 N N . PRO A 1 228 ? -12.596 14.668 35.227 1.00 74.56 228 PRO A N 1
ATOM 1800 C CA . PRO A 1 228 ? -13.433 15.404 34.278 1.00 74.56 228 PRO A CA 1
ATOM 1801 C C . PRO A 1 228 ? -12.995 16.862 34.067 1.00 74.56 228 PRO A C 1
ATOM 1803 O O . PRO A 1 228 ? -13.113 17.369 32.955 1.00 74.56 228 PRO A O 1
ATOM 1806 N N . SER A 1 229 ? -12.444 17.510 35.100 1.00 74.38 229 SER A N 1
ATOM 1807 C CA . SER A 1 229 ? -11.961 18.900 35.065 1.00 74.38 229 SER A CA 1
ATOM 1808 C C . SER A 1 229 ? -10.728 19.111 34.176 1.00 74.38 229 SER A C 1
ATOM 1810 O O . SER A 1 229 ? -10.520 20.210 33.669 1.00 74.38 229 SER A O 1
ATOM 1812 N N . GLU A 1 230 ? -9.931 18.068 33.926 1.00 76.94 230 GLU A N 1
ATOM 1813 C CA . GLU A 1 230 ? -8.726 18.139 33.084 1.00 76.94 230 GLU A CA 1
ATOM 1814 C C . GLU A 1 230 ? -8.990 17.739 31.622 1.00 76.94 230 GLU A C 1
ATOM 1816 O O . GLU A 1 230 ? -8.123 17.877 30.750 1.00 76.94 230 GLU A O 1
ATOM 1821 N N . ARG A 1 231 ? -10.192 17.232 31.313 1.00 77.44 231 ARG A N 1
ATOM 1822 C CA . ARG A 1 231 ? -10.524 16.678 29.996 1.00 77.44 231 ARG A CA 1
ATOM 1823 C C . ARG A 1 231 ? -10.792 17.785 28.970 1.00 77.44 231 ARG A C 1
ATOM 1825 O O . ARG A 1 231 ? -11.926 18.141 28.674 1.00 77.44 231 ARG A O 1
ATOM 1832 N N . ARG A 1 232 ? -9.723 18.295 28.359 1.00 81.19 232 ARG A N 1
ATOM 1833 C CA . ARG A 1 232 ? -9.785 19.173 27.174 1.00 81.19 232 ARG A CA 1
ATOM 1834 C C . ARG A 1 232 ? -10.287 18.437 25.922 1.00 81.19 232 ARG A C 1
ATOM 1836 O O . ARG A 1 232 ? -10.168 17.217 25.812 1.00 81.19 232 ARG A O 1
ATOM 1843 N N . ARG A 1 233 ? -10.728 19.201 24.909 1.00 76.69 233 ARG A N 1
ATOM 1844 C CA . ARG A 1 233 ? -11.153 18.703 23.578 1.00 76.69 233 ARG A CA 1
ATOM 1845 C C . ARG A 1 233 ? -10.124 17.761 22.931 1.00 76.69 233 ARG A C 1
ATOM 1847 O O . ARG A 1 233 ? -10.505 16.754 22.344 1.00 76.69 233 ARG A O 1
ATOM 1854 N N . TYR A 1 234 ? -8.831 18.031 23.128 1.00 78.88 234 TYR A N 1
ATOM 1855 C CA . TYR A 1 234 ? -7.722 17.183 22.675 1.00 78.88 234 TYR A CA 1
ATOM 1856 C C . TYR A 1 234 ? -7.819 15.730 23.170 1.00 78.88 234 TYR A C 1
ATOM 1858 O O . TYR A 1 234 ? -7.622 14.803 22.390 1.00 78.88 234 TYR A O 1
ATOM 1866 N N . HIS A 1 235 ? -8.210 15.504 24.428 1.00 80.88 235 HIS A N 1
ATOM 1867 C CA . HIS A 1 235 ? -8.318 14.157 24.996 1.00 80.88 235 HIS A CA 1
ATOM 1868 C C . HIS A 1 235 ? -9.400 13.299 24.333 1.00 80.88 235 HIS A C 1
ATOM 1870 O O . HIS A 1 235 ? -9.340 12.078 24.421 1.00 80.88 235 HIS A O 1
ATOM 1876 N N . THR A 1 236 ? -10.363 13.918 23.647 1.00 79.94 236 THR A N 1
ATOM 1877 C CA . THR A 1 236 ? -11.400 13.189 22.902 1.00 79.94 236 THR A CA 1
ATOM 1878 C C . THR A 1 236 ? -10.864 12.657 21.572 1.00 79.94 236 THR A C 1
ATOM 1880 O O . THR A 1 236 ? -11.244 11.571 21.152 1.00 79.94 236 THR A O 1
ATOM 1883 N N . ILE A 1 237 ? -9.954 13.400 20.936 1.00 83.31 237 ILE A N 1
ATOM 1884 C CA . ILE A 1 237 ? -9.377 13.075 19.622 1.00 83.31 237 ILE A CA 1
ATOM 1885 C C . ILE A 1 237 ? -8.115 12.208 19.776 1.00 83.31 237 ILE A C 1
ATOM 1887 O O . ILE A 1 237 ? -7.784 11.403 18.908 1.00 83.31 237 ILE A O 1
ATOM 1891 N N . MET A 1 238 ? -7.413 12.333 20.906 1.00 85.25 238 MET A N 1
ATOM 1892 C CA . MET A 1 238 ? -6.136 11.660 21.138 1.00 85.25 238 MET A CA 1
ATOM 1893 C C . MET A 1 238 ? -6.173 10.129 20.979 1.00 85.25 238 MET A C 1
ATOM 1895 O O . MET A 1 238 ? -5.251 9.613 20.348 1.00 85.25 238 MET A O 1
ATOM 1899 N N . PRO A 1 239 ? -7.184 9.383 21.475 1.00 87.44 239 PRO A N 1
ATOM 1900 C CA . PRO A 1 239 ? -7.251 7.939 21.257 1.00 87.44 239 PRO A CA 1
ATOM 1901 C C . PRO A 1 239 ? -7.272 7.558 19.778 1.00 87.44 239 PRO A C 1
ATOM 1903 O O . PRO A 1 239 ? -6.619 6.593 19.395 1.00 87.44 239 PRO A O 1
ATOM 1906 N N . GLU A 1 240 ? -7.974 8.323 18.943 1.00 84.19 240 GLU A N 1
ATOM 1907 C CA . GLU A 1 240 ? -8.082 8.073 17.504 1.00 84.19 240 GLU A CA 1
ATOM 1908 C C . GLU A 1 240 ? -6.774 8.395 16.770 1.00 84.19 240 GLU A C 1
ATOM 1910 O O . GLU A 1 240 ? -6.295 7.579 15.985 1.00 84.19 240 GLU A O 1
ATOM 1915 N N . LEU A 1 241 ? -6.140 9.532 17.080 1.00 84.69 241 LEU A N 1
ATOM 1916 C CA . LEU A 1 241 ? -4.853 9.902 16.480 1.00 84.69 241 LEU A CA 1
ATOM 1917 C C . LEU A 1 241 ? -3.736 8.935 16.877 1.00 84.69 241 LEU A C 1
ATOM 1919 O O . LEU A 1 241 ? -3.006 8.453 16.015 1.00 84.69 241 LEU A O 1
ATOM 1923 N N . PHE A 1 242 ? -3.620 8.628 18.171 1.00 88.44 242 PHE A N 1
ATOM 1924 C CA . PHE A 1 242 ? -2.565 7.757 18.679 1.00 88.44 242 PHE A CA 1
ATOM 1925 C C . PHE A 1 242 ? -2.702 6.340 18.116 1.00 88.44 242 PHE A C 1
ATOM 1927 O O . PHE A 1 242 ? -1.752 5.812 17.549 1.00 88.44 242 PHE A O 1
ATOM 1934 N N . SER A 1 243 ? -3.899 5.750 18.187 1.00 86.44 243 SER A N 1
ATOM 1935 C CA . SER A 1 243 ? -4.138 4.409 17.636 1.00 86.44 243 SER A CA 1
ATOM 1936 C C . SER A 1 243 ? -3.903 4.343 16.126 1.00 86.44 243 SER A C 1
ATOM 1938 O O . SER A 1 243 ? -3.297 3.382 15.651 1.00 86.44 243 SER A O 1
ATOM 1940 N N . SER A 1 244 ? -4.306 5.368 15.370 1.00 85.44 244 SER A N 1
ATOM 1941 C CA . SER A 1 244 ? -4.063 5.451 13.925 1.00 85.44 244 SER A CA 1
ATOM 1942 C C . SER A 1 244 ? -2.568 5.535 13.590 1.00 85.44 244 SER A C 1
ATOM 1944 O O . SER A 1 244 ? -2.071 4.763 12.774 1.00 85.44 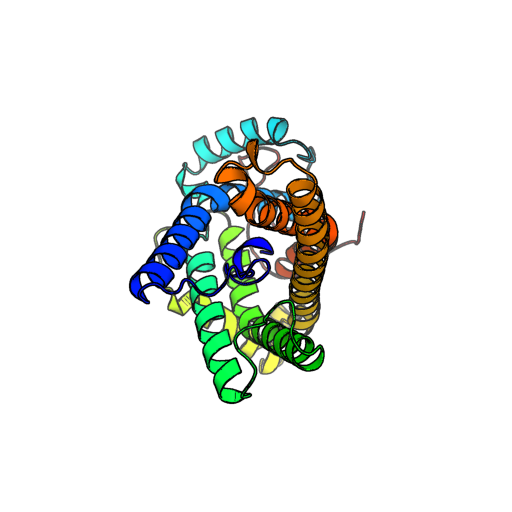244 SER A O 1
ATOM 1946 N N . MET A 1 245 ? -1.808 6.403 14.266 1.00 86.25 245 MET A N 1
ATOM 1947 C CA . MET A 1 245 ? -0.369 6.542 14.009 1.00 86.25 245 MET A CA 1
ATOM 1948 C C . MET A 1 245 ? 0.421 5.301 14.443 1.00 86.25 245 MET A C 1
ATOM 1950 O O . MET A 1 245 ? 1.263 4.812 13.689 1.00 86.25 245 MET A O 1
ATOM 1954 N N . THR A 1 246 ? 0.136 4.764 15.632 1.00 88.50 246 THR A N 1
ATOM 1955 C CA . THR A 1 246 ? 0.832 3.588 16.170 1.00 88.50 246 THR A CA 1
ATOM 1956 C C . THR A 1 246 ? 0.535 2.331 15.357 1.00 88.50 246 THR A C 1
ATOM 1958 O O . THR A 1 246 ? 1.454 1.562 15.091 1.00 88.50 246 THR A O 1
ATOM 1961 N N . SER A 1 247 ? -0.711 2.127 14.918 1.00 87.62 247 SER A N 1
ATOM 1962 C CA . SER A 1 247 ? -1.077 0.951 14.115 1.00 87.62 247 SER A CA 1
ATOM 1963 C C . SER A 1 247 ? -0.341 0.886 12.786 1.00 87.62 247 SER A C 1
ATOM 1965 O O . SER A 1 247 ? 0.255 -0.146 12.481 1.00 87.62 247 SER A O 1
ATOM 1967 N N . VAL A 1 248 ? -0.299 1.995 12.043 1.00 85.31 248 VAL A N 1
ATOM 1968 C CA . VAL A 1 248 ? 0.434 2.070 10.772 1.00 85.31 248 VAL A CA 1
ATOM 1969 C C . VAL A 1 248 ? 1.933 1.871 10.999 1.00 85.31 248 VAL A C 1
ATOM 1971 O O . VAL A 1 248 ? 2.553 1.071 10.303 1.00 85.31 248 VAL A O 1
ATOM 1974 N N . PHE A 1 249 ? 2.509 2.537 12.004 1.00 87.38 249 PHE A N 1
ATOM 1975 C CA . PHE A 1 249 ? 3.939 2.440 12.303 1.00 87.38 249 PHE A CA 1
ATOM 1976 C C . PHE A 1 249 ? 4.371 1.017 12.680 1.00 87.38 249 PHE A C 1
ATOM 1978 O O . PHE A 1 249 ? 5.329 0.485 12.121 1.00 87.38 249 PHE A O 1
ATOM 1985 N N . VAL A 1 250 ? 3.649 0.376 13.604 1.00 89.00 250 VAL A N 1
ATOM 1986 C CA . VAL A 1 250 ? 3.960 -0.990 14.046 1.00 89.00 250 VAL A CA 1
ATOM 1987 C C . VAL A 1 250 ? 3.738 -1.985 12.908 1.00 89.00 250 VAL A C 1
ATOM 1989 O O . VAL A 1 250 ? 4.583 -2.854 12.699 1.00 89.00 250 VAL A O 1
ATOM 1992 N N . ALA A 1 251 ? 2.656 -1.847 12.137 1.00 88.12 251 ALA A N 1
ATOM 1993 C CA . ALA A 1 251 ? 2.396 -2.719 10.993 1.00 88.12 251 ALA A CA 1
ATOM 1994 C C . ALA A 1 251 ? 3.494 -2.611 9.924 1.00 88.12 251 ALA A C 1
ATOM 1996 O O . ALA A 1 251 ? 3.938 -3.635 9.400 1.00 88.12 251 ALA A O 1
ATOM 1997 N N . ASP A 1 252 ? 3.984 -1.398 9.649 1.00 86.62 252 ASP A N 1
ATOM 1998 C CA . ASP A 1 252 ? 5.074 -1.170 8.699 1.00 86.62 252 ASP A CA 1
ATOM 1999 C C . ASP A 1 252 ? 6.406 -1.768 9.168 1.00 86.62 252 ASP A C 1
ATOM 2001 O O . ASP A 1 252 ? 7.168 -2.231 8.321 1.00 86.62 252 ASP A O 1
ATOM 2005 N N . ILE A 1 253 ? 6.689 -1.790 10.477 1.00 88.38 253 ILE A N 1
ATOM 2006 C CA . ILE A 1 253 ? 7.885 -2.445 11.038 1.00 88.38 253 ILE A CA 1
ATOM 2007 C C . ILE A 1 253 ? 7.760 -3.965 10.946 1.00 88.38 253 ILE A C 1
ATOM 2009 O O . ILE A 1 253 ? 8.665 -4.630 10.443 1.00 88.38 253 ILE A O 1
ATOM 2013 N N . VAL A 1 254 ? 6.637 -4.519 11.408 1.00 88.88 254 VAL A N 1
ATOM 2014 C CA . VAL A 1 254 ? 6.414 -5.973 11.452 1.00 88.88 254 VAL A CA 1
ATOM 2015 C C . VAL A 1 254 ? 6.413 -6.575 10.044 1.00 88.88 254 VAL A C 1
ATOM 2017 O O . VAL A 1 254 ? 6.971 -7.650 9.834 1.00 88.88 254 VAL A O 1
ATOM 2020 N N . CYS A 1 255 ? 5.832 -5.876 9.066 1.00 87.69 255 CYS A N 1
ATOM 2021 C CA . CYS A 1 255 ? 5.749 -6.354 7.684 1.00 87.69 255 CYS A CA 1
ATOM 2022 C C . CYS A 1 255 ? 6.950 -5.936 6.815 1.00 87.69 255 CYS A C 1
ATOM 2024 O O . CYS A 1 255 ? 7.049 -6.382 5.673 1.00 87.69 255 CYS A O 1
ATOM 2026 N N . TYR A 1 256 ? 7.885 -5.131 7.338 1.00 86.88 256 TYR A N 1
ATOM 2027 C CA . TYR A 1 256 ? 9.060 -4.644 6.605 1.00 86.88 256 TYR A CA 1
ATOM 2028 C C . TYR A 1 256 ? 9.883 -5.735 5.888 1.00 86.88 256 TYR A C 1
ATOM 2030 O O . TYR A 1 256 ? 10.212 -5.548 4.709 1.00 86.88 256 TYR A O 1
ATOM 2038 N N . PRO A 1 257 ? 10.249 -6.868 6.533 1.00 87.38 257 PRO A N 1
ATOM 2039 C CA . PRO A 1 257 ? 11.073 -7.881 5.873 1.00 87.38 257 PRO A CA 1
ATOM 2040 C C . PRO A 1 257 ? 10.336 -8.544 4.705 1.00 87.38 257 PRO A C 1
ATOM 2042 O O . PRO A 1 257 ? 10.914 -8.723 3.635 1.00 87.38 257 PRO A O 1
ATOM 2045 N N . LEU A 1 258 ? 9.044 -8.839 4.877 1.00 86.06 258 LEU A N 1
ATOM 2046 C CA . LEU A 1 258 ? 8.210 -9.418 3.824 1.00 86.06 258 LEU A CA 1
ATOM 2047 C C . LEU A 1 258 ? 8.014 -8.439 2.665 1.00 86.06 258 LEU A C 1
ATOM 2049 O O . LEU A 1 258 ? 8.131 -8.841 1.509 1.00 86.06 258 LEU A O 1
ATOM 2053 N N . GLU A 1 259 ? 7.787 -7.155 2.959 1.00 86.25 259 GLU A N 1
ATOM 2054 C CA . GLU A 1 259 ? 7.704 -6.109 1.935 1.00 86.25 259 GLU A CA 1
ATOM 2055 C C . GLU A 1 259 ? 9.000 -6.044 1.109 1.00 86.25 259 GLU A C 1
ATOM 2057 O O . GLU A 1 259 ? 8.957 -5.945 -0.116 1.00 86.25 259 GLU A O 1
ATOM 2062 N N . THR A 1 260 ? 10.157 -6.157 1.768 1.00 85.50 260 THR A N 1
ATOM 2063 C CA . THR A 1 260 ? 11.470 -6.110 1.108 1.00 85.50 260 THR A CA 1
ATOM 2064 C C . THR A 1 260 ? 11.676 -7.301 0.169 1.00 85.50 260 THR A C 1
ATOM 2066 O O . THR A 1 260 ? 12.097 -7.115 -0.975 1.00 85.50 260 THR A O 1
ATOM 2069 N N . VAL A 1 261 ? 11.331 -8.518 0.605 1.00 84.62 261 VAL A N 1
ATOM 2070 C CA . VAL A 1 261 ? 11.380 -9.718 -0.252 1.00 84.62 261 VAL A CA 1
ATOM 2071 C C . VAL A 1 261 ? 10.439 -9.561 -1.447 1.00 84.62 261 VAL A C 1
ATOM 2073 O O . VAL A 1 261 ? 10.830 -9.821 -2.584 1.00 84.62 261 VAL A O 1
ATOM 2076 N N . LEU A 1 262 ? 9.224 -9.067 -1.212 1.00 84.88 262 LEU A N 1
ATOM 2077 C CA . LEU A 1 262 ? 8.225 -8.862 -2.255 1.00 84.88 262 LEU A CA 1
ATOM 2078 C C . LEU A 1 262 ? 8.682 -7.839 -3.307 1.00 84.88 262 LEU A C 1
ATOM 2080 O O . LEU A 1 262 ? 8.566 -8.093 -4.503 1.00 84.88 262 LEU A O 1
ATOM 2084 N N . HIS A 1 263 ? 9.265 -6.717 -2.882 1.00 84.75 263 HIS A N 1
ATOM 2085 C CA . HIS A 1 263 ? 9.826 -5.707 -3.783 1.00 84.75 263 HIS A CA 1
ATOM 2086 C C . HIS A 1 263 ? 10.960 -6.259 -4.657 1.00 84.75 263 HIS A C 1
ATOM 2088 O O . HIS A 1 263 ? 11.044 -5.930 -5.842 1.00 84.75 263 HIS A O 1
ATOM 2094 N N . ARG A 1 264 ? 11.802 -7.140 -4.110 1.00 82.69 264 ARG A N 1
ATOM 2095 C CA . ARG A 1 264 ? 12.850 -7.821 -4.884 1.00 82.69 264 ARG A CA 1
ATOM 2096 C C . ARG A 1 264 ? 12.261 -8.818 -5.883 1.00 82.69 264 ARG A C 1
ATOM 2098 O O . ARG A 1 264 ? 12.698 -8.844 -7.031 1.00 82.69 264 ARG A O 1
ATOM 2105 N N . LEU A 1 265 ? 11.223 -9.562 -5.493 1.00 80.94 265 LEU A N 1
ATOM 2106 C CA . LEU A 1 265 ? 10.487 -10.451 -6.401 1.00 80.94 265 LEU A CA 1
ATOM 2107 C C . LEU A 1 265 ? 9.809 -9.685 -7.547 1.00 80.94 265 LEU A C 1
ATOM 2109 O O . LEU A 1 265 ? 9.803 -10.173 -8.674 1.00 80.94 265 LEU A O 1
ATOM 2113 N N . TYR A 1 266 ? 9.283 -8.480 -7.294 1.00 81.81 266 TYR A N 1
ATOM 2114 C CA . TYR A 1 266 ? 8.662 -7.634 -8.326 1.00 81.81 266 TYR A CA 1
ATOM 2115 C C . TYR A 1 266 ? 9.628 -7.223 -9.435 1.00 81.81 266 TYR A C 1
ATOM 2117 O O . TYR A 1 266 ? 9.227 -7.104 -10.594 1.00 81.81 266 TYR A O 1
ATOM 2125 N N . ILE A 1 267 ? 10.889 -6.996 -9.075 1.00 76.94 267 ILE A N 1
ATOM 2126 C CA . ILE A 1 267 ? 11.940 -6.573 -10.004 1.00 76.94 267 ILE A CA 1
ATOM 2127 C C . ILE A 1 267 ? 12.644 -7.760 -10.649 1.00 76.94 267 ILE A C 1
ATOM 2129 O O . ILE A 1 267 ? 13.149 -7.639 -11.769 1.00 76.94 267 ILE A O 1
ATOM 2133 N N . GLN A 1 268 ? 12.643 -8.918 -9.990 1.00 72.06 268 GLN A N 1
ATOM 2134 C CA . GLN A 1 268 ? 13.246 -10.130 -10.520 1.00 72.06 268 GLN A CA 1
ATOM 2135 C C . GLN A 1 268 ? 12.637 -10.495 -11.886 1.00 72.06 268 GLN A C 1
ATOM 2137 O O . GLN A 1 268 ? 11.436 -10.721 -12.033 1.00 72.06 268 GLN A O 1
ATOM 2142 N N . GLY A 1 269 ? 13.491 -10.548 -12.911 1.00 59.19 269 GLY A N 1
ATOM 2143 C CA . GLY A 1 269 ? 13.082 -10.831 -14.290 1.00 59.19 269 GLY A CA 1
ATOM 2144 C C . GLY A 1 269 ? 12.556 -9.621 -15.072 1.00 59.19 269 GLY A C 1
ATOM 2145 O O . GLY A 1 269 ? 12.099 -9.788 -16.203 1.00 59.19 269 GLY A O 1
ATOM 2146 N N . THR A 1 270 ? 12.641 -8.405 -14.524 1.00 65.56 270 THR A N 1
ATOM 2147 C CA . THR A 1 270 ? 12.364 -7.158 -15.255 1.00 65.56 270 THR A CA 1
ATOM 2148 C C . THR A 1 270 ? 13.673 -6.446 -15.615 1.00 65.56 270 THR A C 1
ATOM 2150 O O . THR A 1 270 ? 14.568 -6.316 -14.787 1.00 65.56 270 THR A O 1
ATOM 2153 N N . ARG A 1 271 ? 13.820 -5.988 -16.868 1.00 58.94 271 ARG A N 1
ATOM 2154 C CA . ARG A 1 271 ? 15.001 -5.228 -17.337 1.00 58.94 271 ARG A CA 1
ATOM 2155 C C . ARG A 1 271 ? 14.920 -3.746 -16.929 1.00 58.94 271 ARG A C 1
ATOM 2157 O O . ARG A 1 271 ? 15.101 -2.865 -17.766 1.00 58.94 271 ARG A O 1
ATOM 2164 N N . THR A 1 272 ? 14.551 -3.452 -15.684 1.00 65.50 272 THR A N 1
ATOM 2165 C CA . THR A 1 272 ? 14.421 -2.069 -15.201 1.00 65.50 272 THR A CA 1
ATOM 2166 C C . THR A 1 272 ? 15.749 -1.567 -14.656 1.00 65.50 272 THR A C 1
ATOM 2168 O O . THR A 1 272 ? 16.321 -2.192 -13.768 1.00 65.50 272 THR A O 1
ATOM 2171 N N . LEU A 1 273 ? 16.213 -0.427 -15.168 1.00 65.12 273 LEU A N 1
ATOM 2172 C CA . LEU A 1 273 ? 17.320 0.324 -14.583 1.00 65.12 273 LEU A CA 1
ATOM 2173 C C . LEU A 1 273 ? 16.833 1.022 -13.307 1.00 65.12 273 LEU A C 1
ATOM 2175 O O . LEU A 1 273 ? 15.760 1.628 -13.318 1.00 65.12 273 LEU A O 1
ATOM 2179 N N . VAL A 1 274 ? 17.617 0.933 -12.235 1.00 71.56 274 VAL A N 1
ATOM 2180 C CA . VAL A 1 274 ? 17.327 1.450 -10.886 1.00 71.56 274 VAL A CA 1
ATOM 2181 C C . VAL A 1 274 ? 18.395 2.470 -10.489 1.00 71.56 274 VAL A C 1
ATOM 2183 O O . VAL A 1 274 ? 19.546 2.336 -10.897 1.00 71.56 274 VAL A O 1
ATOM 2186 N N . ASP A 1 275 ? 18.039 3.511 -9.738 1.00 67.12 275 ASP A N 1
ATOM 2187 C CA . ASP A 1 275 ? 18.995 4.565 -9.376 1.00 67.12 275 ASP A CA 1
ATOM 2188 C C . ASP A 1 275 ? 19.996 4.033 -8.335 1.00 67.12 275 ASP A C 1
ATOM 2190 O O . ASP A 1 275 ? 19.607 3.428 -7.334 1.00 67.12 275 ASP A O 1
ATOM 2194 N N . ASN A 1 276 ? 21.299 4.260 -8.543 1.00 70.00 276 ASN A N 1
ATOM 2195 C CA . ASN A 1 276 ? 22.321 3.868 -7.574 1.00 70.00 276 ASN A CA 1
ATOM 2196 C C . ASN A 1 276 ? 22.321 4.826 -6.377 1.00 70.00 276 ASN A C 1
ATOM 2198 O O . ASN A 1 276 ? 22.833 5.946 -6.468 1.00 70.00 276 ASN A O 1
ATOM 2202 N N . LEU A 1 277 ? 21.804 4.366 -5.239 1.00 67.06 277 LEU A N 1
ATOM 2203 C CA . LEU A 1 277 ? 21.786 5.139 -3.999 1.00 67.06 277 LEU A CA 1
ATOM 2204 C C . LEU A 1 277 ? 23.133 5.200 -3.258 1.00 67.06 277 LEU A C 1
ATOM 2206 O O . LEU A 1 277 ? 23.251 6.003 -2.340 1.00 67.06 277 LEU A O 1
ATOM 2210 N N . ASP A 1 278 ? 24.158 4.428 -3.634 1.00 60.66 278 ASP A N 1
ATOM 2211 C CA . ASP A 1 278 ? 25.468 4.531 -2.965 1.00 60.66 278 ASP A CA 1
ATOM 2212 C C . ASP A 1 278 ? 26.196 5.827 -3.350 1.00 60.66 278 ASP A C 1
ATOM 2214 O O . ASP A 1 278 ? 26.742 6.535 -2.500 1.00 60.66 278 ASP A O 1
ATOM 2218 N N . ASN A 1 279 ? 26.174 6.157 -4.645 1.00 59.56 279 ASN A N 1
ATOM 2219 C CA . ASN A 1 279 ? 26.874 7.319 -5.198 1.00 59.56 279 ASN A CA 1
ATOM 2220 C C . ASN A 1 279 ? 25.917 8.431 -5.656 1.00 59.56 279 ASN A C 1
ATOM 2222 O O . ASN A 1 279 ? 26.333 9.588 -5.756 1.00 59.56 279 ASN A O 1
ATOM 2226 N N . GLY A 1 280 ? 24.651 8.099 -5.937 1.00 56.47 280 GLY A N 1
ATOM 2227 C CA . GLY A 1 280 ? 23.661 9.016 -6.509 1.00 56.47 280 GLY A CA 1
ATOM 2228 C C . GLY A 1 280 ? 23.925 9.394 -7.973 1.00 56.47 280 GLY A C 1
ATOM 2229 O O . GLY A 1 280 ? 23.330 10.345 -8.468 1.00 56.47 280 GLY A O 1
ATOM 2230 N N . ALA A 1 281 ? 24.846 8.697 -8.655 1.00 52.19 281 ALA A N 1
ATOM 2231 C CA . ALA A 1 281 ? 25.406 9.118 -9.943 1.00 52.19 281 ALA A CA 1
ATOM 2232 C C . ALA A 1 281 ? 25.225 8.114 -11.094 1.00 52.19 281 ALA A C 1
ATOM 2234 O O . ALA A 1 281 ? 25.217 8.531 -12.249 1.00 52.19 281 ALA A O 1
ATOM 2235 N N . GLU A 1 282 ? 25.004 6.829 -10.826 1.00 59.56 282 GLU A N 1
ATOM 2236 C CA . GLU A 1 282 ? 24.915 5.777 -11.853 1.00 59.56 282 GLU A CA 1
ATOM 2237 C C . GLU A 1 282 ? 23.559 5.062 -11.802 1.00 59.56 282 GLU A C 1
ATOM 2239 O O . GLU A 1 282 ? 22.879 5.097 -10.780 1.00 59.56 282 GLU A O 1
ATOM 2244 N N . ALA A 1 283 ? 23.149 4.429 -12.902 1.00 58.56 283 ALA A N 1
ATOM 2245 C CA . ALA A 1 283 ? 21.980 3.553 -12.936 1.00 58.56 283 ALA A CA 1
ATOM 2246 C C . ALA A 1 283 ? 22.443 2.091 -12.890 1.00 58.56 283 ALA A C 1
ATOM 2248 O O . ALA A 1 283 ? 23.360 1.708 -13.615 1.00 58.56 283 ALA A O 1
ATOM 2249 N N . LEU A 1 284 ? 21.811 1.274 -12.052 1.00 58.47 284 LEU A N 1
ATOM 2250 C CA . LEU A 1 284 ? 22.133 -0.135 -1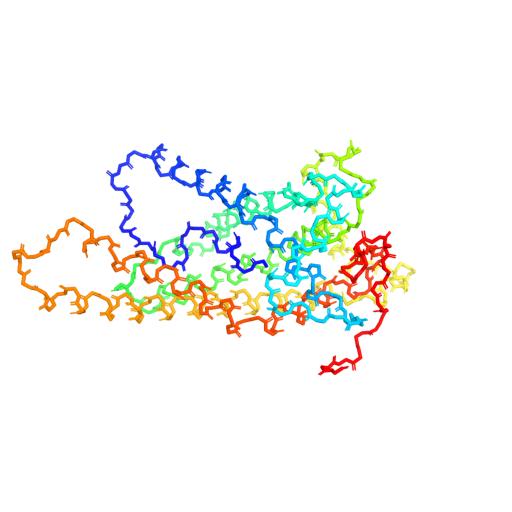1.854 1.00 58.47 284 LEU A CA 1
ATOM 2251 C C . LEU A 1 284 ? 21.071 -1.033 -12.483 1.00 58.47 284 LEU A C 1
ATOM 2253 O O . LEU A 1 284 ? 19.877 -0.741 -12.442 1.00 58.47 284 LEU A O 1
ATOM 2257 N N . VAL A 1 285 ? 21.506 -2.170 -13.024 1.00 57.81 285 VAL A N 1
ATOM 2258 C CA . VAL A 1 285 ? 20.613 -3.281 -13.366 1.00 57.81 285 VAL A CA 1
ATOM 2259 C C . VAL A 1 285 ? 20.567 -4.216 -12.153 1.00 57.81 285 VAL A C 1
ATOM 2261 O O . VAL A 1 285 ? 21.614 -4.745 -11.776 1.00 57.81 285 VAL A O 1
ATOM 2264 N N . PRO A 1 286 ? 19.399 -4.448 -11.531 1.00 57.31 286 PRO A N 1
ATOM 2265 C CA . PRO A 1 286 ? 19.267 -5.401 -10.434 1.00 57.31 286 PRO A CA 1
ATOM 2266 C C . PRO A 1 286 ? 19.725 -6.796 -10.877 1.00 57.31 286 PRO A C 1
ATOM 2268 O O . PRO A 1 286 ? 19.350 -7.262 -11.957 1.00 57.31 286 PRO A O 1
ATOM 2271 N N . ALA A 1 287 ? 20.554 -7.459 -10.065 1.00 49.75 287 ALA A N 1
ATOM 2272 C CA . ALA A 1 287 ? 21.121 -8.766 -10.390 1.00 49.75 287 ALA A CA 1
ATOM 2273 C C . ALA A 1 287 ? 20.012 -9.783 -10.731 1.00 49.75 287 ALA A C 1
ATOM 2275 O O . ALA A 1 287 ? 19.030 -9.937 -10.008 1.00 49.75 287 ALA A O 1
ATOM 2276 N N . GLY A 1 288 ? 20.159 -10.488 -11.857 1.00 45.16 288 GLY A N 1
ATOM 2277 C CA . GLY A 1 288 ? 19.095 -11.298 -12.468 1.00 45.16 288 GLY A CA 1
ATOM 2278 C C . GLY A 1 288 ? 18.653 -12.555 -11.702 1.00 45.16 288 GLY A C 1
ATOM 2279 O O . GLY A 1 288 ? 17.795 -13.286 -12.200 1.00 45.16 288 GLY A O 1
ATOM 2280 N N . ARG A 1 289 ? 19.213 -12.844 -10.522 1.00 44.88 289 ARG A N 1
ATOM 2281 C CA . ARG A 1 289 ? 18.811 -13.964 -9.656 1.00 44.88 289 ARG A CA 1
ATOM 2282 C C . ARG A 1 289 ? 18.883 -13.541 -8.189 1.00 44.88 289 ARG A C 1
ATOM 2284 O O . ARG A 1 289 ? 19.939 -13.132 -7.729 1.00 44.88 289 ARG A O 1
ATOM 2291 N N . TYR A 1 290 ? 17.771 -13.687 -7.469 1.00 47.03 290 TYR A N 1
ATOM 2292 C CA . TYR A 1 290 ? 17.730 -13.564 -6.012 1.00 47.03 290 TYR A CA 1
ATOM 2293 C C . TYR A 1 290 ? 18.509 -14.734 -5.387 1.00 47.03 290 TYR A C 1
ATOM 2295 O O . TYR A 1 290 ? 18.106 -15.885 -5.559 1.00 47.03 290 TYR A O 1
ATOM 2303 N N . SER A 1 291 ? 19.628 -14.458 -4.710 1.00 41.88 291 SER A N 1
ATOM 2304 C CA . SER A 1 291 ? 20.493 -15.477 -4.088 1.00 41.88 291 SER A CA 1
ATOM 2305 C C . SER A 1 291 ? 20.120 -15.834 -2.644 1.00 41.88 291 SER A C 1
ATOM 2307 O O . SER A 1 291 ? 20.811 -16.636 -2.026 1.00 41.88 291 SER A O 1
ATOM 2309 N N . GLY A 1 292 ? 19.005 -15.320 -2.115 1.00 47.91 292 GLY A N 1
ATOM 2310 C CA . GLY A 1 292 ? 18.523 -15.644 -0.772 1.00 47.91 292 GLY A CA 1
ATOM 2311 C C . GLY A 1 292 ? 18.618 -14.475 0.206 1.00 47.91 292 GLY A C 1
ATOM 2312 O O . GLY A 1 292 ? 18.698 -13.315 -0.188 1.00 47.91 292 GLY A O 1
ATOM 2313 N N . ILE A 1 293 ? 18.532 -14.798 1.496 1.00 39.88 293 ILE A N 1
ATOM 2314 C CA . ILE A 1 293 ? 18.434 -13.837 2.605 1.00 39.88 293 ILE A CA 1
ATOM 2315 C C . ILE A 1 293 ? 19.828 -13.491 3.161 1.00 39.88 293 ILE A C 1
ATOM 2317 O O . ILE A 1 293 ? 19.959 -13.378 4.369 1.00 39.88 293 ILE A O 1
ATOM 2321 N N . PHE A 1 294 ? 20.876 -13.376 2.339 1.00 32.97 294 PHE A N 1
ATOM 2322 C CA . PHE A 1 294 ? 22.216 -12.967 2.794 1.00 32.97 294 PHE A CA 1
ATOM 2323 C C . PHE A 1 294 ? 23.000 -12.270 1.686 1.00 32.97 294 PHE A C 1
ATOM 2325 O O . PHE A 1 294 ? 23.035 -12.828 0.566 1.00 32.97 294 PHE A O 1
#

Organism: Meloidogyne enterolobii (NCBI:txid390850)

Sequence (294 aa):
MSSFSTGIGGAGHGKPYKGDAVAALGLGFANFINGVVIRHPFVVLRRQCQIHDHAYRKHFFPTTLVPVMIKLTAKDGFLSLWKGAVGNGVLWAFSSVSELVIAELLGLPKSFVLDGSSQRFWRHVWLKTFNFIFCTPVIVTAFLETVRTGTGLAEDLQIAEIITKGYDRLRQDVFGGSAVAEVVRKRHSLLWLAFPTSLHQTMHFLVCQYVYTTSYSWTRTFVSRKLPSERRRYHTIMPELFSSMTSVFVADIVCYPLETVLHRLYIQGTRTLVDNLDNGAEALVPAGRYSGIF

pLDDT: mean 72.84, std 15.84, range [28.59, 89.69]

Radius of gyration: 20.87 Å; chains: 1; bounding box: 51×40×64 Å

Foldseek 3Di:
DQPLLPQPAQADPPDDPPDDPVVVVVVSVVVLCCCQVPVQLVVLLLLLLLQPPPFPDNCPDVVVLVVLLVLLCVPVNPCLSNQLSLLSVLLSVLLVVLLVVLCVVVVQDPHDDPPDDPVNVVSVLVSQLVSLLVSLLSVLLSLLRSFFDDPDPPDDSDSVVSVVNSVVLLCCLVPNDDPVVVLCVLADRSNVLSVLRSVLNSQLSVQLNVQLVVQLVVLLVVLVPDDPVPDDPCSVCVSVVRSNVRSNVVSCVVSVVSVSVSSNSSLQSPQGWGQRSNRSPDTDGRDNDDPDDD